Protein AF-A0A7S1A3R0-F1 (afdb_monomer)

pLDDT: mean 81.78, std 23.77, range [24.98, 98.62]

Structure (mmCIF, N/CA/C/O backbone):
data_AF-A0A7S1A3R0-F1
#
_entry.id   AF-A0A7S1A3R0-F1
#
loop_
_atom_site.group_PDB
_atom_site.id
_atom_site.type_symbol
_atom_site.label_atom_id
_atom_site.label_alt_id
_atom_site.label_comp_id
_atom_site.label_asym_id
_atom_site.label_entity_id
_atom_site.label_seq_id
_atom_site.pdbx_PDB_ins_code
_atom_site.Cartn_x
_atom_site.Cartn_y
_atom_site.Cartn_z
_atom_site.occupancy
_atom_site.B_iso_or_equiv
_atom_site.auth_seq_id
_atom_site.auth_comp_id
_atom_site.auth_asym_id
_atom_site.auth_atom_id
_atom_site.pdbx_PDB_model_num
ATOM 1 N N . LEU A 1 1 ? 27.759 -17.430 -13.154 1.00 43.16 1 LEU A N 1
ATOM 2 C CA . LEU A 1 1 ? 26.727 -16.399 -12.924 1.00 43.16 1 LEU A CA 1
ATOM 3 C C . LEU A 1 1 ? 25.424 -17.007 -13.411 1.00 43.16 1 LEU A C 1
ATOM 5 O O . LEU A 1 1 ? 25.228 -17.073 -14.615 1.00 43.16 1 LEU A O 1
ATOM 9 N N . LEU A 1 2 ? 24.653 -17.611 -12.504 1.00 40.69 2 LEU A N 1
ATOM 10 C CA . LEU A 1 2 ? 23.338 -18.167 -12.828 1.00 40.69 2 LEU A CA 1
ATOM 11 C C . LEU A 1 2 ? 22.467 -17.005 -13.319 1.00 40.69 2 LEU A C 1
ATOM 13 O O . LEU A 1 2 ? 22.341 -16.000 -12.624 1.00 40.69 2 LEU A O 1
ATOM 17 N N . SER A 1 3 ? 21.971 -17.091 -14.550 1.00 49.78 3 SER A N 1
ATOM 18 C CA . SER A 1 3 ? 20.989 -16.150 -15.079 1.00 49.78 3 SER A CA 1
ATOM 19 C C . SER A 1 3 ? 19.712 -16.331 -14.269 1.00 49.78 3 SER A C 1
ATOM 21 O O . SER A 1 3 ? 19.040 -17.345 -14.428 1.00 49.78 3 SER A O 1
ATOM 23 N N . ASP A 1 4 ? 19.420 -15.394 -13.367 1.00 57.25 4 ASP A N 1
ATOM 24 C CA . ASP A 1 4 ? 18.369 -15.591 -12.363 1.00 57.25 4 ASP A CA 1
ATOM 25 C C . ASP A 1 4 ? 16.979 -15.852 -12.981 1.00 57.25 4 ASP A C 1
ATOM 27 O O . ASP A 1 4 ? 16.206 -16.546 -12.338 1.00 57.25 4 ASP A O 1
ATOM 31 N N . TYR A 1 5 ? 16.667 -15.395 -14.211 1.00 68.00 5 TYR A N 1
ATOM 32 C CA . TYR A 1 5 ? 15.416 -15.738 -14.923 1.00 68.00 5 TYR A CA 1
ATOM 33 C C . TYR A 1 5 ? 15.556 -15.620 -16.457 1.00 68.00 5 TYR A C 1
ATOM 35 O O . TYR A 1 5 ? 15.985 -14.575 -16.970 1.00 68.00 5 TYR A O 1
ATOM 43 N N . ASP A 1 6 ? 15.160 -16.654 -17.202 1.00 80.12 6 ASP A N 1
ATOM 44 C CA . ASP A 1 6 ? 14.958 -16.600 -18.657 1.00 80.12 6 ASP A CA 1
ATOM 45 C C . ASP A 1 6 ? 13.499 -16.254 -19.016 1.00 80.12 6 ASP A C 1
ATOM 47 O O . ASP A 1 6 ? 12.604 -16.227 -18.169 1.00 80.12 6 ASP A O 1
ATOM 51 N N . GLU A 1 7 ? 13.269 -15.883 -20.276 1.00 84.88 7 GLU A N 1
ATOM 52 C CA . GLU A 1 7 ? 11.942 -15.484 -20.763 1.00 84.88 7 GLU A CA 1
ATOM 53 C C . GLU A 1 7 ? 10.933 -16.642 -20.720 1.00 84.88 7 GLU A C 1
ATOM 55 O O . GLU A 1 7 ? 9.762 -16.420 -20.421 1.00 84.88 7 GLU A O 1
ATOM 60 N N . GLU A 1 8 ? 11.393 -17.877 -20.937 1.00 89.81 8 GLU A N 1
ATOM 61 C CA . GLU A 1 8 ? 10.566 -19.085 -20.866 1.00 89.81 8 GLU A CA 1
ATOM 62 C C . GLU A 1 8 ? 9.958 -19.266 -19.469 1.00 89.81 8 GLU A C 1
ATOM 64 O O . GLU A 1 8 ? 8.753 -19.492 -19.336 1.00 89.81 8 GLU A O 1
ATOM 69 N N . THR A 1 9 ? 10.754 -19.056 -18.420 1.00 90.50 9 THR A N 1
ATOM 70 C CA . THR A 1 9 ? 10.294 -19.107 -17.028 1.00 90.50 9 THR A CA 1
ATOM 71 C C . THR A 1 9 ? 9.238 -18.037 -16.738 1.00 90.50 9 THR A C 1
ATOM 73 O O . THR A 1 9 ? 8.215 -18.319 -16.111 1.00 90.50 9 THR A O 1
ATOM 76 N N . LEU A 1 10 ? 9.447 -16.802 -17.205 1.00 90.81 10 LEU A N 1
ATOM 77 C CA . LEU A 1 10 ? 8.482 -15.716 -16.997 1.00 90.81 10 LEU A CA 1
ATOM 78 C C . LEU A 1 10 ? 7.171 -15.961 -17.760 1.00 90.81 10 LEU A C 1
ATOM 80 O O . LEU A 1 10 ? 6.091 -15.692 -17.228 1.00 90.81 10 LEU A O 1
ATOM 84 N N . LEU A 1 11 ? 7.245 -16.523 -18.969 1.00 91.50 11 LEU A N 1
ATOM 85 C CA . LEU A 1 11 ? 6.070 -16.942 -19.734 1.00 91.50 11 LEU A CA 1
ATOM 86 C C . LEU A 1 11 ? 5.314 -18.072 -19.034 1.00 91.50 11 LEU A C 1
ATOM 88 O O . LEU A 1 11 ? 4.086 -18.019 -18.957 1.00 91.50 11 LEU A O 1
ATOM 92 N N . TYR A 1 12 ? 6.016 -19.054 -18.469 1.00 92.12 12 TYR A N 1
ATOM 93 C CA . TYR A 1 12 ? 5.389 -20.094 -17.656 1.00 92.12 12 TYR A CA 1
ATOM 94 C C . TYR A 1 12 ? 4.643 -19.490 -16.455 1.00 92.12 12 TYR A C 1
ATOM 96 O O . TYR A 1 12 ? 3.466 -19.785 -16.246 1.00 92.12 12 TYR A O 1
ATOM 104 N N . TYR A 1 13 ? 5.268 -18.566 -15.716 1.00 92.69 13 TYR A N 1
ATOM 105 C CA . TYR A 1 13 ? 4.609 -17.844 -14.621 1.00 92.69 13 TYR A CA 1
ATOM 106 C C . TYR A 1 13 ? 3.381 -17.059 -15.082 1.00 92.69 13 TYR A C 1
ATOM 108 O O . TYR A 1 13 ? 2.345 -17.082 -14.413 1.00 92.69 13 TYR A O 1
ATOM 116 N N . HIS A 1 14 ? 3.448 -16.423 -16.251 1.00 91.06 14 HIS A N 1
ATOM 117 C CA . HIS A 1 14 ? 2.289 -15.769 -16.848 1.00 91.06 14 HIS A CA 1
ATOM 118 C C . HIS A 1 14 ? 1.155 -16.770 -17.118 1.00 91.06 14 HIS A C 1
ATOM 120 O O . HIS A 1 14 ? 0.000 -16.499 -16.778 1.00 91.06 14 HIS A O 1
ATOM 126 N N . GLN A 1 15 ? 1.458 -17.944 -17.670 1.00 90.38 15 GLN A N 1
ATOM 127 C CA . GLN A 1 15 ? 0.458 -18.973 -17.972 1.00 90.38 15 GLN A CA 1
ATOM 128 C C . GLN A 1 15 ? -0.240 -19.506 -16.714 1.00 90.38 15 GLN A C 1
ATOM 130 O O . GLN A 1 15 ? -1.445 -19.743 -16.750 1.00 90.38 15 GLN A O 1
ATOM 135 N N . VAL A 1 16 ? 0.475 -19.627 -15.592 1.00 92.00 16 VAL A N 1
ATOM 136 C CA . VAL A 1 16 ? -0.099 -20.109 -14.320 1.00 92.00 16 VAL A CA 1
ATOM 137 C C . VAL A 1 16 ? -0.724 -19.007 -13.454 1.00 92.00 16 VAL A C 1
ATOM 139 O O . VAL A 1 16 ? -1.178 -19.282 -12.347 1.00 92.00 16 VAL A O 1
ATOM 142 N N . GLY A 1 17 ? -0.792 -17.766 -13.949 1.00 88.31 17 GLY A N 1
ATOM 143 C CA . GLY A 1 17 ? -1.559 -16.686 -13.316 1.00 88.31 17 GLY A CA 1
ATOM 144 C C . GLY A 1 17 ? -0.748 -15.620 -12.575 1.00 88.31 17 GLY A C 1
ATOM 145 O O . GLY A 1 17 ? -1.346 -14.732 -11.975 1.00 88.31 17 GLY A O 1
ATOM 146 N N . VAL A 1 18 ? 0.588 -15.633 -12.634 1.00 93.00 18 VAL A N 1
ATOM 147 C CA . VAL A 1 18 ? 1.409 -14.528 -12.103 1.00 93.00 18 VAL A CA 1
ATOM 148 C C . VAL A 1 18 ? 1.210 -13.283 -12.964 1.00 93.00 18 VAL A C 1
ATOM 150 O O . VAL A 1 18 ? 1.182 -13.365 -14.193 1.00 93.00 18 VAL A O 1
ATOM 153 N N . ARG A 1 19 ? 1.026 -12.124 -12.326 1.00 93.38 19 ARG A N 1
ATOM 154 C CA . ARG A 1 19 ? 0.675 -10.859 -13.001 1.00 93.38 19 ARG A CA 1
ATOM 155 C C . ARG A 1 19 ? 1.522 -9.671 -12.565 1.00 93.38 19 ARG A C 1
ATOM 157 O O . ARG A 1 19 ? 1.199 -8.531 -12.881 1.00 93.38 19 ARG A O 1
ATOM 164 N N . GLY A 1 20 ? 2.600 -9.922 -11.835 1.00 94.12 20 GLY A N 1
ATOM 165 C CA . GLY A 1 20 ? 3.483 -8.870 -11.371 1.00 94.12 20 GLY A CA 1
ATOM 166 C C . GLY A 1 20 ? 4.691 -9.388 -10.613 1.00 94.12 20 GLY A C 1
ATOM 167 O O . GLY A 1 20 ? 4.775 -10.564 -10.258 1.00 94.12 20 GLY A O 1
ATOM 168 N N . LEU A 1 21 ? 5.627 -8.478 -10.365 1.00 95.19 21 LEU A N 1
ATOM 169 C CA . LEU A 1 21 ? 6.839 -8.707 -9.581 1.00 95.19 21 LEU A CA 1
ATOM 170 C C . LEU A 1 21 ? 6.897 -7.700 -8.438 1.00 95.19 21 LEU A C 1
ATOM 172 O O . LEU A 1 21 ? 6.512 -6.546 -8.609 1.00 95.19 21 LEU A O 1
ATOM 176 N N . ARG A 1 22 ? 7.403 -8.118 -7.275 1.00 97.31 22 ARG A N 1
ATOM 177 C CA . ARG A 1 22 ? 7.393 -7.291 -6.063 1.00 97.31 22 ARG A CA 1
ATOM 178 C C . ARG A 1 22 ? 8.800 -6.970 -5.576 1.00 97.31 22 ARG A C 1
ATOM 180 O O . ARG A 1 22 ? 9.575 -7.876 -5.274 1.00 97.31 22 ARG A O 1
ATOM 187 N N . PHE A 1 23 ? 9.099 -5.686 -5.411 1.00 97.81 23 PHE A N 1
ATOM 188 C CA . PHE A 1 23 ? 10.264 -5.227 -4.663 1.00 97.81 23 PHE A CA 1
ATOM 189 C C . PHE A 1 23 ? 9.905 -5.099 -3.186 1.00 97.81 23 PHE A C 1
ATOM 191 O O . PHE A 1 23 ? 8.942 -4.427 -2.820 1.00 97.81 23 PHE A O 1
ATOM 198 N N . LYS A 1 24 ? 10.691 -5.742 -2.321 1.00 96.06 24 LYS A N 1
ATOM 199 C CA . LYS A 1 24 ? 10.472 -5.734 -0.874 1.00 96.06 24 LYS A CA 1
ATOM 200 C C . LYS A 1 24 ? 11.751 -5.372 -0.139 1.00 96.06 24 LYS A C 1
ATOM 202 O O . LYS A 1 24 ? 12.764 -6.051 -0.282 1.00 96.06 24 LYS A O 1
ATOM 207 N N . ALA A 1 25 ? 11.671 -4.369 0.728 1.00 96.88 25 ALA A N 1
ATOM 208 C CA . ALA A 1 25 ? 12.742 -4.010 1.646 1.00 96.88 25 ALA A CA 1
ATOM 209 C C . ALA A 1 25 ? 12.195 -3.866 3.068 1.00 96.88 25 ALA A C 1
ATOM 211 O O . ALA A 1 25 ? 11.371 -2.999 3.351 1.00 96.88 25 ALA A O 1
ATOM 212 N N . THR A 1 26 ? 12.664 -4.711 3.993 1.00 94.25 26 THR A N 1
ATOM 213 C CA . THR A 1 26 ? 12.246 -4.640 5.408 1.00 94.25 26 THR A CA 1
ATOM 214 C C . THR A 1 26 ? 13.092 -3.676 6.245 1.00 94.25 26 THR A C 1
ATOM 216 O O . THR A 1 26 ? 12.840 -3.524 7.435 1.00 94.25 26 THR A O 1
ATOM 219 N N . SER A 1 27 ? 14.102 -3.052 5.643 1.00 95.88 27 SER A N 1
ATOM 220 C CA . SER A 1 27 ? 14.947 -2.011 6.227 1.00 95.88 27 SER A CA 1
ATOM 221 C C . SER A 1 27 ? 15.618 -1.210 5.110 1.00 95.88 27 SER A C 1
ATOM 223 O O . SER A 1 27 ? 15.630 -1.658 3.961 1.00 95.88 27 SER A O 1
ATOM 225 N N . LEU A 1 28 ? 16.195 -0.050 5.441 1.00 96.44 28 LEU A N 1
ATOM 226 C CA . LEU A 1 28 ? 17.010 0.722 4.496 1.00 96.44 28 LEU A CA 1
ATOM 227 C C . LEU A 1 28 ? 18.200 -0.100 3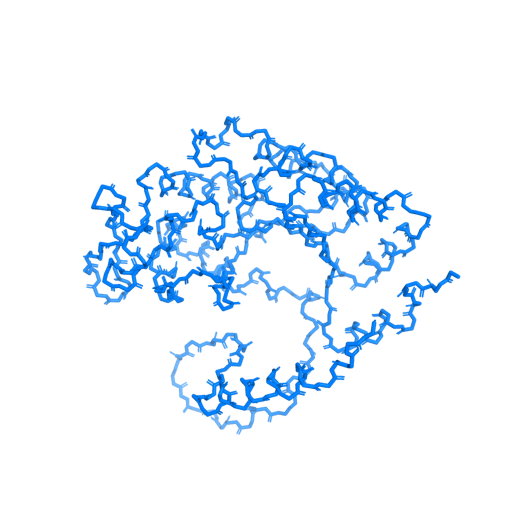.974 1.00 96.44 28 LEU A C 1
ATOM 229 O O . LEU A 1 28 ? 18.424 -0.168 2.774 1.00 96.44 28 LEU A O 1
ATOM 233 N N . GLU A 1 29 ? 18.878 -0.833 4.857 1.00 97.56 29 GLU A N 1
ATOM 234 C CA . GLU A 1 29 ? 19.965 -1.745 4.480 1.00 97.56 29 GLU A CA 1
ATOM 235 C C . GLU A 1 29 ? 19.511 -2.812 3.471 1.00 97.56 29 GLU A C 1
ATOM 237 O O . GLU A 1 29 ? 20.189 -3.060 2.475 1.00 97.56 29 GLU A O 1
ATOM 242 N N . LYS A 1 30 ? 18.337 -3.430 3.676 1.00 96.88 30 LYS A N 1
ATOM 243 C CA . LYS A 1 30 ? 17.796 -4.395 2.706 1.00 96.88 30 LYS A CA 1
ATOM 244 C C . LYS A 1 30 ? 17.406 -3.744 1.386 1.00 96.88 30 LYS A C 1
ATOM 246 O O . LYS A 1 30 ? 17.489 -4.403 0.355 1.00 96.88 30 LYS A O 1
ATOM 251 N N . TYR A 1 31 ? 16.992 -2.479 1.393 1.00 97.75 31 TYR A N 1
ATOM 252 C CA . TYR A 1 31 ? 16.785 -1.750 0.145 1.00 97.75 31 TYR A CA 1
ATOM 253 C C . TYR A 1 31 ? 18.110 -1.626 -0.615 1.00 97.75 31 TYR A C 1
ATOM 255 O O . TYR A 1 31 ? 18.194 -2.054 -1.765 1.00 97.75 31 TYR A O 1
ATOM 263 N N . ASP A 1 32 ? 19.153 -1.125 0.047 1.00 97.00 32 ASP A N 1
ATOM 264 C CA . ASP A 1 32 ? 20.452 -0.867 -0.581 1.00 97.00 32 ASP A CA 1
ATOM 265 C C . ASP A 1 32 ? 21.165 -2.159 -1.028 1.00 97.00 32 ASP A C 1
ATOM 267 O O . ASP A 1 32 ? 21.911 -2.144 -2.004 1.00 97.00 32 ASP A O 1
ATOM 271 N N . THR A 1 33 ? 20.913 -3.290 -0.361 1.00 96.44 33 THR A N 1
ATOM 272 C CA . THR A 1 33 ? 21.562 -4.581 -0.668 1.00 96.44 33 THR A CA 1
ATOM 273 C C . THR A 1 33 ? 20.758 -5.494 -1.596 1.00 96.44 33 THR A C 1
ATOM 275 O O . THR A 1 33 ? 21.361 -6.275 -2.329 1.00 96.44 33 THR A O 1
ATOM 278 N N . LEU A 1 34 ? 19.420 -5.420 -1.600 1.00 93.75 34 LEU A N 1
ATOM 279 C CA . LEU A 1 34 ? 18.568 -6.335 -2.377 1.00 93.75 34 LEU A CA 1
ATOM 280 C C . LEU A 1 34 ? 17.793 -5.643 -3.500 1.00 93.75 34 LEU A C 1
ATOM 282 O O . LEU A 1 34 ? 17.625 -6.230 -4.567 1.00 93.75 34 LEU A O 1
ATOM 286 N N . VAL A 1 35 ? 17.309 -4.419 -3.279 1.00 96.50 35 VAL A N 1
ATOM 287 C CA . VAL A 1 35 ? 16.431 -3.717 -4.230 1.00 96.50 35 VAL A CA 1
ATOM 288 C C . VAL A 1 35 ? 17.248 -2.862 -5.192 1.00 96.50 35 VAL A C 1
ATOM 290 O O . VAL A 1 35 ? 17.198 -3.086 -6.402 1.00 96.50 35 VAL A O 1
ATOM 293 N N . ALA A 1 36 ? 18.050 -1.931 -4.670 1.00 97.12 36 ALA A N 1
ATOM 294 C CA . ALA A 1 36 ? 18.823 -0.998 -5.488 1.00 97.12 36 ALA A CA 1
ATOM 295 C C . ALA A 1 36 ? 19.760 -1.701 -6.495 1.00 97.12 36 ALA A C 1
ATOM 297 O O . ALA A 1 36 ? 19.760 -1.313 -7.665 1.00 97.12 36 ALA A O 1
ATOM 298 N N . PRO A 1 37 ? 20.494 -2.779 -6.139 1.00 96.31 37 PRO A N 1
ATOM 299 C CA . PRO A 1 37 ? 21.356 -3.465 -7.101 1.00 96.31 37 PRO A CA 1
ATOM 300 C C . PRO A 1 37 ? 20.575 -4.137 -8.232 1.00 96.31 37 PRO A C 1
ATOM 302 O O . PRO A 1 37 ? 21.080 -4.237 -9.347 1.00 96.31 37 PRO A O 1
ATOM 305 N N . ARG A 1 38 ? 19.337 -4.584 -7.972 1.00 94.38 38 ARG A N 1
ATOM 306 C CA . ARG A 1 38 ? 18.478 -5.187 -8.997 1.00 94.38 38 ARG A CA 1
ATOM 307 C C . ARG A 1 38 ? 17.919 -4.134 -9.941 1.00 94.38 38 ARG A C 1
ATOM 309 O O . ARG A 1 38 ? 17.998 -4.349 -11.146 1.00 94.38 38 ARG A O 1
ATOM 316 N N . LEU A 1 39 ? 17.462 -2.992 -9.425 1.00 95.50 39 LEU A N 1
ATOM 317 C CA . LEU A 1 39 ? 17.024 -1.852 -10.243 1.00 95.50 39 LEU A CA 1
ATOM 318 C C . LEU A 1 39 ? 18.155 -1.301 -11.128 1.00 95.50 39 LEU A C 1
ATOM 320 O O . LEU A 1 39 ? 17.918 -0.944 -12.276 1.00 95.50 39 LEU A O 1
ATOM 324 N N . ASN A 1 40 ? 19.390 -1.297 -10.618 1.00 95.19 40 ASN A N 1
ATOM 325 C CA . ASN A 1 40 ? 20.576 -0.812 -11.334 1.00 95.19 40 ASN A CA 1
ATOM 326 C C . ASN A 1 40 ? 21.261 -1.882 -12.201 1.00 95.19 40 ASN A C 1
ATOM 328 O O . ASN A 1 40 ? 22.300 -1.615 -12.808 1.00 95.19 40 ASN A O 1
ATOM 332 N N . SER A 1 41 ? 20.729 -3.104 -12.234 1.00 93.50 41 SER A N 1
ATOM 333 C CA . SER A 1 41 ? 21.325 -4.189 -13.009 1.00 93.50 41 SER A CA 1
ATOM 334 C C . SER A 1 41 ? 21.086 -4.012 -14.509 1.00 93.50 41 SER A C 1
ATOM 336 O O . SER A 1 41 ? 20.084 -3.443 -14.941 1.00 93.50 41 SER A O 1
ATOM 338 N N . THR A 1 42 ? 21.968 -4.592 -15.323 1.00 92.38 42 THR A N 1
ATOM 339 C CA . THR A 1 42 ? 21.793 -4.658 -16.783 1.00 92.38 42 THR A CA 1
ATOM 340 C C . THR A 1 42 ? 20.587 -5.499 -17.209 1.00 92.38 42 THR A C 1
ATOM 342 O O . THR A 1 42 ? 20.125 -5.370 -18.338 1.00 92.38 42 THR A O 1
ATOM 345 N N . GLU A 1 43 ? 20.055 -6.336 -16.313 1.00 89.06 43 GLU A N 1
ATOM 346 C CA . GLU A 1 43 ? 18.892 -7.193 -16.565 1.00 89.06 43 GLU A CA 1
ATOM 347 C C . GLU A 1 43 ? 17.558 -6.464 -16.386 1.00 89.06 43 GLU A C 1
ATOM 349 O O . GLU A 1 43 ? 16.558 -6.849 -16.994 1.00 89.06 43 GLU A O 1
ATOM 354 N N . PHE A 1 44 ? 17.520 -5.407 -15.567 1.00 94.38 44 PHE A N 1
ATOM 355 C CA . PHE A 1 44 ? 16.273 -4.717 -15.240 1.00 94.38 44 PHE A CA 1
ATOM 356 C C . PHE A 1 44 ? 15.516 -4.205 -16.477 1.00 94.38 44 PHE A C 1
ATOM 358 O O . PHE A 1 44 ? 14.316 -4.469 -16.554 1.00 94.38 44 PHE A O 1
ATOM 365 N N . PRO A 1 45 ? 16.157 -3.582 -17.491 1.00 94.69 45 PRO A N 1
ATOM 366 C CA . PRO A 1 45 ? 15.455 -3.167 -18.707 1.00 94.69 45 PRO A CA 1
ATOM 367 C C . PRO A 1 45 ? 14.764 -4.320 -19.448 1.00 94.69 45 PRO A C 1
ATOM 369 O O . PRO A 1 45 ? 13.662 -4.138 -19.965 1.00 94.69 45 PRO A O 1
ATOM 372 N N . ARG A 1 46 ? 15.370 -5.517 -19.472 1.00 92.69 46 ARG A N 1
ATOM 373 C CA . ARG A 1 46 ? 14.787 -6.710 -20.108 1.00 92.69 46 ARG A CA 1
ATOM 374 C C . ARG A 1 46 ? 13.557 -7.198 -19.343 1.00 92.69 46 ARG A C 1
ATOM 376 O O . ARG A 1 46 ? 12.525 -7.464 -19.953 1.00 92.69 46 ARG A O 1
ATOM 383 N N . ILE A 1 47 ? 13.642 -7.266 -18.014 1.00 94.06 47 ILE A N 1
ATOM 384 C CA . ILE A 1 47 ? 12.509 -7.655 -17.159 1.00 94.06 47 ILE A CA 1
ATOM 385 C C . ILE A 1 47 ? 11.388 -6.613 -17.256 1.00 94.06 47 ILE A C 1
ATOM 387 O O . ILE A 1 47 ? 10.223 -6.974 -17.382 1.00 94.06 47 ILE A O 1
ATOM 391 N N . ALA A 1 48 ? 11.722 -5.322 -17.264 1.00 95.62 48 ALA A N 1
ATOM 392 C CA . ALA A 1 48 ? 10.745 -4.251 -17.410 1.00 95.62 48 ALA A CA 1
ATOM 393 C C . ALA A 1 48 ? 10.028 -4.286 -18.766 1.00 95.62 48 ALA A C 1
ATOM 395 O O . ALA A 1 48 ? 8.820 -4.059 -18.824 1.00 95.62 48 ALA A O 1
ATOM 396 N N . ALA A 1 49 ? 10.742 -4.622 -19.845 1.00 94.81 49 ALA 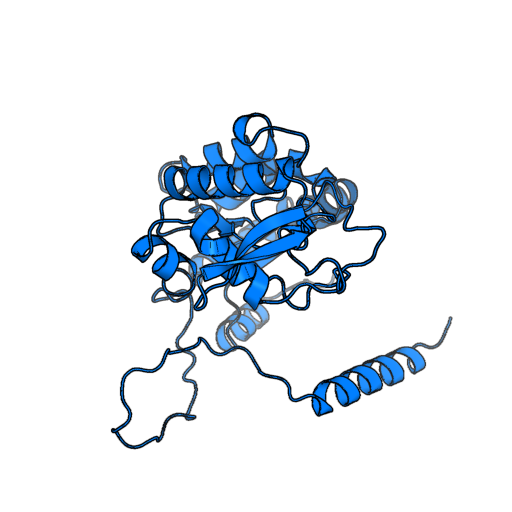A N 1
ATOM 397 C CA . ALA A 1 49 ? 10.130 -4.843 -21.150 1.00 94.81 49 ALA A CA 1
ATOM 398 C C . ALA A 1 49 ? 9.147 -6.023 -21.125 1.00 94.81 49 ALA A C 1
ATOM 400 O O . ALA A 1 49 ? 8.049 -5.894 -21.662 1.00 94.81 49 ALA A O 1
ATOM 401 N N . PHE A 1 50 ? 9.494 -7.130 -20.455 1.00 94.50 50 PHE A N 1
ATOM 402 C CA . PHE A 1 50 ? 8.578 -8.258 -20.264 1.00 94.50 50 PHE A CA 1
ATOM 403 C C . PHE A 1 50 ? 7.331 -7.851 -19.470 1.00 94.50 50 PHE A C 1
ATOM 405 O O . PHE A 1 50 ? 6.218 -8.145 -19.903 1.00 94.50 50 PHE A O 1
ATOM 412 N N . VAL A 1 51 ? 7.507 -7.153 -18.339 1.00 94.81 51 VAL A N 1
ATOM 413 C CA . VAL A 1 51 ? 6.397 -6.690 -17.489 1.00 94.81 51 VAL A CA 1
ATOM 414 C C . VAL A 1 51 ? 5.422 -5.844 -18.305 1.00 94.81 51 VAL A C 1
ATOM 416 O O . VAL A 1 51 ? 4.225 -6.118 -18.310 1.00 94.81 51 VAL A O 1
ATOM 419 N N . LYS A 1 52 ? 5.946 -4.889 -19.080 1.00 93.56 52 LYS A N 1
ATOM 420 C CA . LYS A 1 52 ? 5.142 -4.049 -19.969 1.00 93.56 52 LYS A CA 1
ATOM 421 C C . LYS A 1 52 ? 4.440 -4.849 -21.068 1.00 93.56 52 LYS A C 1
ATOM 423 O O . LYS A 1 52 ? 3.269 -4.617 -21.328 1.00 93.56 52 LYS A O 1
ATOM 428 N N . ALA A 1 53 ? 5.152 -5.753 -21.740 1.00 93.81 53 ALA A N 1
ATOM 429 C CA . ALA A 1 53 ? 4.622 -6.499 -22.883 1.00 93.81 53 ALA A CA 1
ATOM 430 C C . ALA A 1 53 ? 3.522 -7.506 -22.507 1.00 93.81 53 ALA A C 1
ATOM 432 O O . ALA A 1 53 ? 2.781 -7.940 -23.384 1.00 93.81 53 ALA A O 1
ATOM 433 N N . ASN A 1 54 ? 3.430 -7.880 -21.228 1.00 91.69 54 ASN A N 1
ATOM 434 C CA . ASN A 1 54 ? 2.500 -8.891 -20.724 1.00 91.69 54 ASN A CA 1
ATOM 435 C C . ASN A 1 54 ? 1.445 -8.318 -19.765 1.00 91.69 54 ASN A C 1
ATOM 437 O O . ASN A 1 54 ? 0.832 -9.089 -19.023 1.00 91.69 54 ASN A O 1
ATOM 441 N N . ASP A 1 55 ? 1.266 -6.992 -19.745 1.00 90.88 55 ASP A N 1
ATOM 442 C CA . ASP A 1 55 ? 0.320 -6.287 -18.867 1.00 90.88 55 ASP A CA 1
ATOM 443 C C . ASP A 1 55 ? 0.489 -6.646 -17.377 1.00 90.88 55 ASP A C 1
ATOM 445 O O . ASP A 1 55 ? -0.471 -6.763 -16.611 1.00 90.88 55 ASP A O 1
ATOM 449 N N . TRP A 1 56 ? 1.738 -6.852 -16.953 1.00 94.38 56 TRP A N 1
ATOM 450 C CA . TRP A 1 56 ? 2.079 -7.060 -15.550 1.00 94.38 56 TRP A CA 1
ATOM 451 C C . TRP A 1 56 ? 2.256 -5.728 -14.819 1.00 94.38 56 TRP A C 1
ATOM 453 O O . TRP A 1 56 ? 2.408 -4.662 -15.418 1.00 94.38 56 TRP A O 1
ATOM 463 N N . HIS A 1 57 ? 2.289 -5.801 -13.492 1.00 95.25 57 HIS A N 1
ATOM 464 C CA . HIS A 1 57 ? 2.552 -4.659 -12.624 1.00 95.25 57 HIS A CA 1
ATOM 465 C C . HIS A 1 57 ? 3.770 -4.878 -11.723 1.00 95.25 57 HIS A C 1
ATOM 467 O O . HIS A 1 57 ? 4.220 -6.002 -11.478 1.00 95.25 57 HIS A O 1
ATOM 473 N N . TRP A 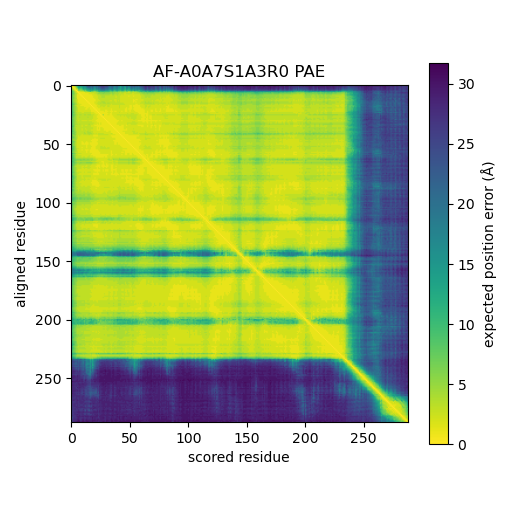1 58 ? 4.281 -3.777 -11.186 1.00 98.06 58 TRP A N 1
ATOM 474 C CA . TRP A 1 58 ? 5.221 -3.783 -10.075 1.00 98.06 58 TRP A CA 1
ATOM 475 C C . TRP A 1 58 ? 4.460 -3.683 -8.757 1.00 98.06 58 TRP A C 1
ATOM 477 O O . TRP A 1 58 ? 3.549 -2.874 -8.636 1.00 98.06 58 TRP A O 1
ATOM 487 N N . GLY A 1 59 ? 4.844 -4.459 -7.752 1.00 97.62 59 GLY A N 1
ATOM 488 C CA . GLY A 1 59 ? 4.455 -4.237 -6.359 1.00 97.62 59 GLY A CA 1
ATOM 489 C C . GLY A 1 59 ? 5.637 -3.693 -5.565 1.00 97.62 59 GLY A C 1
ATOM 490 O O . GLY A 1 59 ? 6.779 -4.102 -5.798 1.00 97.62 59 GLY A O 1
ATOM 491 N N . VAL A 1 60 ? 5.396 -2.793 -4.616 1.00 98.38 60 VAL A N 1
ATOM 492 C CA . VAL A 1 60 ? 6.460 -2.238 -3.774 1.00 98.38 60 VAL A CA 1
ATOM 493 C C . VAL A 1 60 ? 6.056 -2.248 -2.304 1.00 98.38 60 VAL A C 1
ATOM 495 O O . VAL A 1 60 ? 5.118 -1.571 -1.890 1.00 98.38 60 VAL A O 1
ATOM 498 N N . GLN A 1 61 ? 6.860 -2.948 -1.499 1.00 97.31 61 GLN A N 1
ATOM 499 C CA . GLN A 1 61 ? 6.765 -2.971 -0.044 1.00 97.31 61 GLN A CA 1
ATOM 500 C C . GLN A 1 61 ? 8.040 -2.404 0.584 1.00 97.31 61 GLN A C 1
ATOM 502 O O . GLN A 1 61 ? 9.070 -3.083 0.646 1.00 97.31 61 GLN A O 1
ATOM 507 N N . LEU A 1 62 ? 7.965 -1.196 1.139 1.00 97.00 62 LEU A N 1
ATOM 508 C CA . LEU A 1 62 ? 9.050 -0.610 1.929 1.00 97.00 62 LEU A CA 1
ATOM 509 C C . LEU A 1 62 ? 8.659 -0.569 3.403 1.00 97.00 62 LEU A C 1
ATOM 511 O O . LEU A 1 62 ? 7.574 -0.121 3.751 1.00 97.00 62 LEU A O 1
ATOM 515 N N . ALA A 1 63 ? 9.531 -1.036 4.295 1.00 92.19 63 ALA A N 1
ATOM 516 C CA . ALA A 1 63 ? 9.360 -0.786 5.722 1.00 92.19 63 ALA A CA 1
ATOM 517 C C . ALA A 1 63 ? 9.492 0.704 6.049 1.00 92.19 63 ALA A C 1
ATOM 519 O O . ALA A 1 63 ? 10.118 1.455 5.303 1.00 92.19 63 ALA A O 1
ATOM 520 N N . SER A 1 64 ? 8.985 1.106 7.219 1.00 86.69 64 SER A N 1
ATOM 521 C CA . SER A 1 64 ? 9.037 2.502 7.671 1.00 86.69 64 SER A CA 1
ATOM 522 C C . SER A 1 64 ? 10.455 3.092 7.608 1.00 86.69 64 SER A C 1
ATOM 524 O O . SER A 1 64 ? 10.629 4.231 7.196 1.00 86.69 64 SER A O 1
ATOM 526 N N . THR A 1 65 ? 11.506 2.322 7.907 1.00 91.25 65 THR A N 1
ATOM 527 C CA . THR A 1 65 ? 12.902 2.800 7.819 1.00 91.25 65 THR A CA 1
ATOM 528 C C . THR A 1 65 ? 13.414 2.977 6.385 1.00 91.25 65 THR A C 1
ATOM 530 O O . THR A 1 65 ? 14.350 3.738 6.168 1.00 91.25 65 THR A O 1
ATOM 533 N N . ALA A 1 66 ? 12.805 2.314 5.399 1.00 94.88 66 ALA A N 1
ATOM 534 C CA . ALA A 1 66 ? 13.140 2.432 3.979 1.00 94.88 66 ALA A CA 1
ATOM 535 C C . ALA A 1 66 ? 12.243 3.434 3.226 1.00 94.88 66 ALA A C 1
ATOM 537 O O . ALA A 1 66 ? 12.493 3.696 2.054 1.00 94.88 66 ALA A O 1
ATOM 538 N N . ARG A 1 67 ? 11.231 4.032 3.873 1.00 91.00 67 ARG A N 1
ATOM 539 C CA . ARG A 1 67 ? 10.257 4.944 3.234 1.00 91.00 67 ARG A CA 1
ATOM 540 C C . ARG A 1 67 ? 10.889 6.145 2.523 1.00 91.00 67 ARG A C 1
ATOM 542 O O . ARG A 1 67 ? 10.345 6.650 1.549 1.00 91.00 67 ARG A O 1
ATOM 549 N N . VAL A 1 68 ? 12.080 6.565 2.955 1.00 93.62 68 VAL A N 1
ATOM 550 C CA . VAL A 1 68 ? 12.867 7.630 2.305 1.00 93.62 68 VAL A CA 1
ATOM 551 C C . VAL A 1 68 ? 13.240 7.308 0.851 1.00 93.62 68 VAL A C 1
ATOM 553 O O . VAL A 1 68 ? 13.619 8.204 0.103 1.00 93.62 68 VAL A O 1
ATOM 556 N N . LYS A 1 69 ? 13.119 6.043 0.436 1.00 97.75 69 LYS A N 1
ATOM 557 C CA . LYS A 1 69 ? 13.416 5.561 -0.914 1.00 97.75 69 LYS A CA 1
ATOM 558 C C . LYS A 1 69 ? 12.228 5.601 -1.874 1.00 97.75 69 LYS A C 1
ATOM 560 O O . LYS A 1 69 ? 12.424 5.320 -3.051 1.00 97.75 69 LYS A O 1
ATOM 565 N N . TRP A 1 70 ? 11.029 5.990 -1.424 1.00 97.94 70 TRP A N 1
ATOM 566 C CA . TRP A 1 70 ? 9.841 6.057 -2.286 1.00 97.94 70 TRP A CA 1
ATOM 567 C C . TRP A 1 70 ? 10.064 6.907 -3.544 1.00 97.94 70 TRP A C 1
ATOM 569 O O . TRP A 1 70 ? 9.781 6.445 -4.643 1.00 97.94 70 TRP A O 1
ATOM 579 N N . ALA A 1 71 ? 10.635 8.108 -3.415 1.00 97.94 71 ALA A N 1
ATOM 580 C CA . ALA A 1 71 ? 10.886 8.972 -4.573 1.00 97.94 71 ALA A CA 1
ATOM 581 C C . ALA A 1 71 ? 11.836 8.331 -5.602 1.00 97.94 71 ALA A C 1
ATOM 583 O O . ALA A 1 71 ? 11.612 8.441 -6.805 1.00 97.94 71 ALA A O 1
ATOM 584 N N . GLU A 1 72 ? 12.874 7.638 -5.126 1.00 97.81 72 GLU A N 1
ATOM 585 C CA . GLU A 1 72 ? 13.876 6.973 -5.964 1.00 97.81 72 GLU A CA 1
ATOM 586 C C . GLU A 1 72 ? 13.259 5.805 -6.747 1.00 97.81 72 GLU A C 1
ATOM 588 O O . GLU A 1 72 ? 13.341 5.766 -7.976 1.00 97.81 72 GLU A O 1
ATOM 593 N N . ILE A 1 73 ? 12.594 4.875 -6.052 1.00 98.44 73 ILE A N 1
ATOM 594 C CA . ILE A 1 73 ? 12.029 3.684 -6.695 1.00 98.44 73 ILE A CA 1
ATOM 595 C C . ILE A 1 73 ? 10.862 4.029 -7.625 1.00 98.44 73 ILE A C 1
ATOM 597 O O . ILE A 1 73 ? 10.769 3.462 -8.712 1.00 98.44 73 ILE A O 1
ATOM 601 N N . LEU A 1 74 ? 10.000 4.981 -7.250 1.00 98.31 74 LEU A N 1
ATOM 602 C CA . LEU A 1 74 ? 8.869 5.378 -8.091 1.00 98.31 74 LEU A CA 1
ATOM 603 C C . LEU A 1 74 ? 9.338 6.059 -9.372 1.00 98.31 74 LEU A C 1
ATOM 605 O O . LEU A 1 74 ? 8.817 5.740 -10.435 1.00 98.31 74 LEU A O 1
ATOM 609 N N . TYR A 1 75 ? 10.372 6.903 -9.310 1.00 97.31 75 TYR A N 1
ATOM 610 C CA . TYR A 1 75 ? 10.960 7.488 -10.514 1.00 97.31 75 TYR A CA 1
ATOM 611 C C . TYR A 1 75 ? 11.417 6.409 -11.511 1.00 97.31 75 TYR A C 1
ATOM 613 O O . TYR A 1 75 ? 11.123 6.491 -12.704 1.00 97.31 75 TYR A O 1
ATOM 621 N N . ILE A 1 76 ? 12.091 5.363 -11.024 1.00 98.00 76 ILE A N 1
ATOM 622 C CA . ILE A 1 76 ? 12.569 4.261 -11.869 1.00 98.00 76 ILE A CA 1
ATOM 623 C C . ILE A 1 76 ? 11.392 3.464 -12.445 1.00 98.00 76 ILE A C 1
ATOM 625 O O . ILE A 1 76 ? 11.341 3.228 -13.654 1.00 98.00 76 ILE A O 1
ATOM 629 N N . LEU A 1 77 ? 10.438 3.057 -11.604 1.00 98.19 77 LEU A N 1
ATOM 630 C CA . LEU A 1 77 ? 9.339 2.191 -12.032 1.00 98.19 77 LEU A CA 1
ATOM 631 C C . LEU A 1 77 ? 8.351 2.913 -12.955 1.00 98.19 77 LEU A C 1
ATOM 633 O O . LEU A 1 77 ? 7.903 2.317 -13.934 1.00 98.19 77 LEU A O 1
ATOM 637 N N . GLN A 1 78 ? 8.072 4.200 -12.738 1.00 96.19 78 GLN A N 1
ATOM 638 C CA . GLN A 1 78 ? 7.202 4.973 -13.630 1.00 96.19 78 GLN A CA 1
ATOM 639 C C . GLN A 1 78 ? 7.782 5.112 -15.041 1.00 96.19 78 GLN A C 1
ATOM 641 O O . GLN A 1 78 ? 7.022 5.076 -16.009 1.00 96.19 78 GLN A O 1
ATOM 646 N N . ASN A 1 79 ? 9.111 5.165 -15.181 1.00 97.06 79 ASN A N 1
ATOM 647 C CA . ASN A 1 79 ? 9.781 5.174 -16.486 1.00 97.06 79 ASN A CA 1
ATOM 648 C C . ASN A 1 79 ? 9.638 3.846 -17.249 1.00 97.06 79 ASN A C 1
ATOM 650 O O . ASN A 1 79 ? 9.817 3.817 -18.466 1.00 97.06 79 ASN A O 1
ATOM 654 N N . THR A 1 80 ? 9.265 2.749 -16.578 1.00 96.94 80 THR A N 1
ATOM 655 C CA . THR A 1 80 ? 8.912 1.488 -17.256 1.00 96.94 80 THR A CA 1
ATOM 656 C C . THR A 1 80 ? 7.532 1.538 -17.910 1.00 96.94 80 THR A C 1
ATOM 658 O O . THR A 1 80 ? 7.177 0.632 -18.665 1.00 96.94 80 THR A O 1
ATOM 661 N N . THR A 1 81 ? 6.736 2.580 -17.633 1.00 96.25 81 THR A N 1
ATOM 662 C CA . THR A 1 81 ? 5.353 2.781 -18.108 1.00 96.25 81 THR A CA 1
ATOM 663 C C . THR A 1 81 ? 4.354 1.701 -17.658 1.00 96.25 81 THR A C 1
ATOM 665 O O . THR A 1 81 ? 3.199 1.726 -18.064 1.00 96.25 81 THR A O 1
ATOM 668 N N . SER A 1 82 ? 4.779 0.760 -16.805 1.00 95.62 82 SER A N 1
ATOM 669 C CA . SER A 1 82 ? 3.920 -0.289 -16.240 1.00 95.62 82 SER A CA 1
ATOM 670 C C . SER A 1 82 ? 3.300 0.171 -14.913 1.00 95.62 82 SER A C 1
ATOM 672 O O . SER A 1 82 ? 3.925 0.966 -14.200 1.00 95.62 82 SER A O 1
ATOM 674 N N . PRO A 1 83 ? 2.101 -0.310 -14.538 1.00 96.44 83 PRO A N 1
ATOM 675 C CA . PRO A 1 83 ? 1.482 0.046 -13.265 1.00 96.44 83 PRO A CA 1
ATOM 676 C C . PRO A 1 83 ? 2.351 -0.332 -12.061 1.00 96.44 83 PRO A C 1
ATOM 678 O O . PRO A 1 83 ? 3.061 -1.338 -12.087 1.00 96.44 83 PRO A O 1
ATOM 681 N N . THR A 1 84 ? 2.284 0.466 -10.998 1.00 97.81 84 THR A N 1
ATOM 682 C CA . THR A 1 84 ? 2.993 0.221 -9.735 1.00 97.81 84 THR A CA 1
ATOM 683 C C . THR A 1 84 ? 2.031 0.292 -8.559 1.00 97.81 84 THR A C 1
ATOM 685 O O . THR A 1 84 ? 1.434 1.337 -8.317 1.00 97.81 84 THR A O 1
ATOM 688 N N . THR A 1 85 ? 1.923 -0.801 -7.813 1.00 98.06 85 THR A N 1
ATOM 689 C CA . THR A 1 85 ? 1.142 -0.913 -6.583 1.00 98.06 85 THR A CA 1
ATOM 690 C C . THR A 1 85 ? 2.002 -0.578 -5.369 1.00 98.06 85 THR A C 1
ATOM 692 O O . THR A 1 85 ? 3.109 -1.095 -5.205 1.00 98.06 85 THR A O 1
ATOM 695 N N . ILE A 1 86 ? 1.474 0.300 -4.523 1.00 98.31 86 ILE A N 1
ATOM 696 C CA . ILE A 1 86 ? 2.033 0.712 -3.239 1.00 98.31 86 ILE A CA 1
ATOM 697 C C . ILE A 1 86 ? 1.355 -0.101 -2.142 1.00 98.31 86 ILE A C 1
ATOM 699 O O . ILE A 1 86 ? 0.149 0.037 -1.932 1.00 98.31 86 ILE A O 1
ATOM 703 N N . ASP A 1 87 ? 2.127 -0.907 -1.421 1.00 97.56 87 ASP A N 1
ATOM 704 C CA . ASP A 1 87 ? 1.560 -1.806 -0.420 1.00 97.56 87 ASP A CA 1
ATOM 705 C C . ASP A 1 87 ? 1.308 -1.100 0.926 1.00 97.56 87 ASP A C 1
ATOM 707 O O . ASP A 1 87 ? 2.100 -0.259 1.368 1.00 97.56 87 ASP A O 1
ATOM 711 N N . MET A 1 88 ? 0.238 -1.499 1.621 1.00 96.38 88 MET A N 1
ATOM 712 C CA . MET A 1 88 ? -0.089 -1.116 3.009 1.00 96.38 88 MET A CA 1
ATOM 713 C C . MET A 1 88 ? 0.010 0.393 3.306 1.00 96.38 88 MET A C 1
ATOM 715 O O . MET A 1 88 ? 0.790 0.817 4.168 1.00 96.38 88 MET A O 1
ATOM 719 N N . PHE A 1 89 ? -0.751 1.216 2.577 1.00 97.56 89 PHE A N 1
ATOM 720 C CA . PHE A 1 89 ? -0.724 2.688 2.667 1.00 97.56 89 PHE A CA 1
ATOM 721 C C . PHE A 1 89 ? 0.655 3.323 2.388 1.00 97.56 89 PHE A C 1
ATOM 723 O O . PHE A 1 89 ? 0.869 4.489 2.698 1.00 97.56 89 PHE A O 1
ATOM 730 N N . GLY A 1 90 ? 1.632 2.575 1.867 1.00 96.62 90 GLY A N 1
ATOM 731 C CA . GLY A 1 90 ? 3.010 3.050 1.708 1.00 96.62 90 GLY A CA 1
ATOM 732 C C . GLY A 1 90 ? 3.822 3.106 3.009 1.00 96.62 90 GLY A C 1
ATOM 733 O O . GLY A 1 90 ? 4.966 3.568 2.990 1.00 96.62 90 GLY A O 1
ATOM 734 N N . ARG A 1 91 ? 3.261 2.606 4.123 1.00 96.19 91 ARG A N 1
ATOM 735 C CA . ARG A 1 91 ? 3.879 2.546 5.463 1.00 96.19 91 ARG A CA 1
ATOM 736 C C . ARG A 1 91 ? 4.497 3.881 5.924 1.00 96.19 91 ARG A C 1
ATOM 738 O O . ARG A 1 91 ? 5.698 3.918 6.222 1.00 96.19 91 ARG A O 1
ATOM 745 N N . PRO A 1 92 ? 3.691 4.958 6.002 1.00 96.12 92 PRO A N 1
ATOM 746 C CA . PRO A 1 92 ? 4.145 6.257 6.495 1.00 96.12 92 PRO A CA 1
ATOM 747 C C . PRO A 1 92 ? 4.602 6.166 7.954 1.00 96.12 92 PRO A C 1
ATOM 749 O O . PRO A 1 92 ? 4.332 5.186 8.654 1.00 96.12 92 PRO A O 1
ATOM 752 N N . ASP A 1 93 ? 5.288 7.199 8.435 1.00 94.75 93 ASP A N 1
ATOM 753 C CA . ASP A 1 93 ? 5.550 7.336 9.867 1.00 94.75 93 ASP A CA 1
ATOM 754 C C . ASP A 1 93 ? 4.244 7.636 10.635 1.00 94.75 93 ASP A C 1
ATOM 756 O O . ASP A 1 93 ? 3.654 8.696 10.421 1.00 94.75 93 ASP A O 1
ATOM 760 N N . PRO A 1 94 ? 3.789 6.766 11.559 1.00 94.56 94 PRO A N 1
ATOM 761 C CA . PRO A 1 94 ? 2.547 6.993 12.304 1.00 94.56 94 PRO A CA 1
ATOM 762 C C . PRO A 1 94 ? 2.626 8.179 13.282 1.00 94.56 94 PRO A C 1
ATOM 764 O O . PRO A 1 94 ? 1.613 8.592 13.856 1.00 94.56 94 PRO A O 1
ATOM 767 N N . LEU A 1 95 ? 3.821 8.735 13.515 1.00 94.06 95 LEU A N 1
ATOM 768 C CA . LEU A 1 95 ? 4.018 9.924 14.340 1.00 94.06 95 LEU A CA 1
ATOM 769 C C . LEU A 1 95 ? 3.924 11.234 13.550 1.00 94.06 95 LEU A C 1
ATOM 771 O O . LEU A 1 95 ? 3.891 12.291 14.186 1.00 94.06 95 LEU A O 1
ATOM 775 N N . LEU A 1 96 ? 3.841 11.189 12.225 1.00 94.50 96 LEU A N 1
ATOM 776 C CA . LEU A 1 96 ? 3.703 12.364 11.365 1.00 94.50 96 LEU A CA 1
ATOM 777 C C . LEU A 1 96 ? 2.263 12.506 10.854 1.00 94.50 96 LEU A C 1
ATOM 779 O O . LEU A 1 96 ? 1.499 11.541 10.846 1.00 94.50 96 LEU A O 1
ATOM 783 N N . GLY A 1 97 ? 1.878 13.719 10.455 1.00 93.50 97 GLY A N 1
ATOM 784 C CA . GLY A 1 97 ? 0.677 13.925 9.643 1.00 93.50 97 GLY A CA 1
ATOM 785 C C . GLY A 1 97 ? 0.858 13.374 8.224 1.00 93.50 97 GLY A C 1
ATOM 786 O O . GLY A 1 97 ? 1.987 13.248 7.744 1.00 93.50 97 GLY A O 1
ATOM 787 N N . ALA A 1 98 ? -0.243 13.085 7.522 1.00 92.19 98 ALA A N 1
ATOM 788 C CA . ALA A 1 98 ? -0.203 12.484 6.183 1.00 92.19 98 ALA A CA 1
ATOM 789 C C . ALA A 1 98 ? 0.680 13.275 5.199 1.00 92.19 98 ALA A C 1
ATOM 791 O O . ALA A 1 98 ? 1.499 12.705 4.482 1.00 92.19 98 ALA A O 1
ATOM 792 N N . LEU A 1 99 ? 0.565 14.605 5.207 1.00 96.06 99 LEU A N 1
ATOM 793 C CA . LEU A 1 99 ? 1.321 15.495 4.317 1.00 96.06 99 LEU A CA 1
ATOM 794 C C . LEU A 1 99 ? 2.694 15.920 4.866 1.00 96.06 99 LEU A C 1
ATOM 796 O O . LEU A 1 99 ? 3.397 16.690 4.216 1.00 96.06 99 LEU A O 1
ATOM 800 N N . GLU A 1 100 ? 3.088 15.434 6.044 1.00 96.12 100 GLU A N 1
ATOM 801 C CA . GLU A 1 100 ? 4.411 15.678 6.635 1.00 96.12 100 GLU A CA 1
ATOM 802 C C . GLU A 1 100 ? 5.403 14.547 6.318 1.00 96.12 100 GLU A C 1
ATOM 804 O O . GLU A 1 100 ? 6.618 14.742 6.388 1.00 96.12 100 GLU A O 1
ATOM 809 N N . ASP A 1 101 ? 4.912 13.356 5.960 1.00 95.50 101 ASP A N 1
ATOM 810 C CA . ASP A 1 101 ? 5.758 12.220 5.611 1.00 95.50 101 ASP A CA 1
ATOM 811 C C . ASP A 1 101 ? 6.265 12.317 4.160 1.00 95.50 101 ASP A C 1
ATOM 813 O O . ASP A 1 101 ? 5.506 12.264 3.190 1.00 95.50 101 ASP A O 1
ATOM 817 N N . ASN A 1 102 ? 7.589 12.402 3.998 1.00 94.81 102 ASN A N 1
ATOM 818 C CA . ASN A 1 102 ? 8.237 12.499 2.683 1.00 94.81 102 ASN A CA 1
ATOM 819 C C . ASN A 1 102 ? 7.927 11.308 1.757 1.00 94.81 102 ASN A C 1
ATOM 821 O O . ASN A 1 102 ? 7.928 11.472 0.537 1.00 94.81 102 ASN A O 1
ATOM 825 N N . GLY A 1 103 ? 7.682 10.117 2.313 1.00 95.75 103 GLY A N 1
ATOM 826 C CA . GLY A 1 103 ? 7.285 8.941 1.543 1.00 95.75 103 GLY A CA 1
ATOM 827 C C . GLY A 1 103 ? 5.896 9.113 0.937 1.00 95.75 103 GLY A C 1
ATOM 828 O O . GLY A 1 103 ? 5.707 8.912 -0.263 1.00 95.75 103 GLY A O 1
ATOM 829 N N . THR A 1 104 ? 4.953 9.587 1.747 1.00 97.38 104 THR A N 1
ATOM 830 C CA . THR A 1 104 ? 3.601 9.942 1.304 1.00 97.38 104 THR A CA 1
ATOM 831 C C . THR A 1 104 ? 3.649 11.013 0.221 1.00 97.38 104 THR A C 1
ATOM 833 O O . THR A 1 104 ? 3.083 10.820 -0.853 1.00 97.38 104 THR A O 1
ATOM 836 N N . LEU A 1 105 ? 4.398 12.100 0.432 1.00 97.75 105 LEU A N 1
ATOM 837 C CA . LEU A 1 105 ? 4.558 13.152 -0.578 1.00 97.75 105 LEU A CA 1
ATOM 838 C C . LEU A 1 105 ? 5.154 12.621 -1.891 1.00 97.75 105 LEU A C 1
ATOM 840 O O . LEU A 1 105 ? 4.730 13.040 -2.967 1.00 97.75 105 LEU A O 1
ATOM 844 N N . ALA A 1 106 ? 6.102 11.682 -1.829 1.00 98.00 106 ALA A N 1
ATOM 845 C CA . ALA A 1 106 ? 6.658 11.046 -3.020 1.00 98.00 106 ALA A CA 1
ATOM 846 C C . ALA A 1 106 ? 5.602 10.244 -3.799 1.00 98.00 106 ALA A C 1
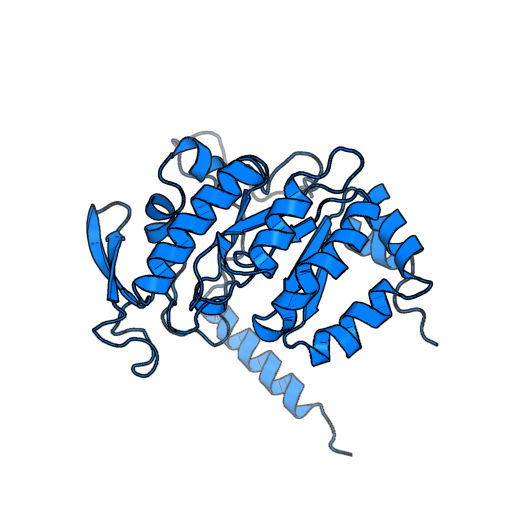ATOM 848 O O . ALA A 1 106 ? 5.536 10.366 -5.021 1.00 98.00 106 ALA A O 1
ATOM 849 N N . ILE A 1 107 ? 4.742 9.490 -3.106 1.00 98.38 107 ILE A N 1
ATOM 850 C CA . ILE A 1 107 ? 3.631 8.745 -3.721 1.00 98.38 107 ILE A CA 1
ATOM 851 C C . ILE A 1 107 ? 2.638 9.706 -4.396 1.00 98.38 107 ILE A C 1
ATOM 853 O O . ILE A 1 107 ? 2.261 9.488 -5.547 1.00 98.38 107 ILE A O 1
ATOM 857 N N . LEU A 1 108 ? 2.267 10.808 -3.733 1.00 98.25 108 LEU A N 1
ATOM 858 C CA . LEU A 1 108 ? 1.356 11.815 -4.299 1.00 98.25 108 LEU A CA 1
ATOM 859 C C . LEU A 1 108 ? 1.962 12.552 -5.500 1.00 98.25 108 LEU A C 1
ATOM 861 O O . LEU A 1 108 ? 1.264 12.896 -6.450 1.00 98.25 108 LEU A O 1
ATOM 865 N N . ASN A 1 109 ? 3.268 12.810 -5.482 1.00 97.94 109 ASN A N 1
ATOM 866 C CA . ASN A 1 109 ? 3.954 13.417 -6.621 1.00 97.94 109 ASN A CA 1
ATOM 867 C C . ASN A 1 109 ? 4.056 12.449 -7.805 1.00 97.94 109 ASN A C 1
ATOM 869 O O . ASN A 1 109 ? 3.937 12.879 -8.954 1.00 97.94 109 ASN A O 1
ATOM 873 N N . ALA A 1 110 ? 4.248 11.157 -7.535 1.00 97.94 110 ALA A N 1
ATOM 874 C CA . ALA A 1 110 ? 4.242 10.116 -8.551 1.00 97.94 110 ALA A CA 1
ATOM 875 C C . ALA A 1 110 ? 2.848 9.951 -9.182 1.00 97.94 110 ALA A C 1
ATOM 877 O O . ALA A 1 110 ? 2.740 9.857 -10.403 1.00 97.94 110 ALA A O 1
ATOM 878 N N . SER A 1 111 ? 1.764 9.999 -8.398 1.00 96.88 111 SER A N 1
ATOM 879 C CA . SER A 1 111 ? 0.398 9.821 -8.924 1.00 96.88 111 SER A CA 1
ATOM 880 C C . SER A 1 111 ? -0.040 10.907 -9.910 1.00 96.88 111 SER A C 1
ATOM 882 O O . SER A 1 111 ? -0.896 10.671 -10.760 1.00 96.88 111 SER A O 1
ATOM 884 N N . ARG A 1 112 ? 0.577 12.090 -9.826 1.00 96.06 112 ARG A N 1
ATOM 885 C CA . ARG A 1 112 ? 0.297 13.253 -10.680 1.00 96.06 112 ARG A CA 1
ATOM 886 C C . ARG A 1 112 ? 1.103 13.273 -11.978 1.00 96.06 112 ARG A C 1
ATOM 888 O O . ARG A 1 112 ? 0.897 14.177 -12.788 1.00 96.06 112 ARG A O 1
ATOM 895 N N . GLN A 1 113 ? 2.035 12.339 -12.173 1.00 95.12 113 GLN A N 1
ATOM 896 C CA . GLN A 1 113 ? 2.843 12.317 -13.390 1.00 95.12 113 GLN A CA 1
ATOM 897 C C . GLN A 1 113 ? 1.954 12.058 -14.617 1.00 95.12 113 GLN A C 1
ATOM 899 O O . GLN A 1 113 ? 1.116 11.150 -14.588 1.00 95.12 113 GLN A O 1
ATOM 904 N N . PRO A 1 114 ? 2.102 12.850 -15.695 1.00 92.94 114 PRO A N 1
ATOM 905 C CA . PRO A 1 114 ? 1.330 12.647 -16.910 1.00 92.94 114 PRO A CA 1
ATOM 906 C C . PRO A 1 114 ? 1.784 11.382 -17.645 1.00 92.94 114 PRO A C 1
ATOM 908 O O . PRO A 1 114 ? 2.914 10.914 -17.502 1.00 92.94 114 PRO A O 1
ATOM 911 N N . GLU A 1 115 ? 0.903 10.856 -18.491 1.00 88.56 115 GLU A N 1
ATOM 912 C CA . GLU A 1 115 ? 1.267 9.790 -19.424 1.00 88.56 115 GLU A CA 1
ATOM 913 C C . GLU A 1 115 ? 2.451 10.221 -20.314 1.00 88.56 115 GLU A C 1
ATOM 915 O O . GLU A 1 115 ? 2.514 11.387 -20.722 1.00 88.56 115 GLU A O 1
ATOM 920 N N . PRO A 1 116 ? 3.388 9.310 -20.638 1.00 91.31 116 PRO A N 1
ATOM 921 C CA . PRO A 1 116 ? 3.282 7.850 -20.518 1.00 91.31 116 PRO A CA 1
ATOM 922 C C . PRO A 1 116 ? 3.804 7.241 -19.194 1.00 91.31 116 PRO A C 1
ATOM 924 O O . PRO A 1 116 ? 4.238 6.091 -19.190 1.00 91.31 116 PRO A O 1
ATOM 927 N N . ALA A 1 117 ? 3.837 7.978 -18.077 1.00 94.69 117 ALA A N 1
ATOM 928 C CA . ALA A 1 117 ? 4.294 7.431 -16.796 1.00 94.69 117 ALA A CA 1
ATOM 929 C C . ALA A 1 117 ? 3.426 6.258 -16.299 1.00 94.69 117 ALA A C 1
ATOM 931 O O . ALA A 1 117 ? 2.200 6.296 -16.366 1.00 94.69 117 ALA A O 1
ATOM 932 N N . GLY A 1 118 ? 4.068 5.238 -15.720 1.00 94.50 118 GLY A N 1
ATOM 933 C CA . GLY A 1 118 ? 3.364 4.123 -15.086 1.00 94.50 118 GLY A CA 1
ATOM 934 C C . GLY A 1 118 ? 2.380 4.602 -14.011 1.00 94.50 118 GLY A C 1
ATOM 935 O O . GLY A 1 118 ? 2.734 5.411 -13.145 1.00 94.50 118 GLY A O 1
ATOM 936 N N . LYS A 1 119 ? 1.138 4.103 -14.067 1.00 95.44 119 LYS A N 1
ATOM 937 C CA . LYS A 1 119 ? 0.085 4.468 -13.110 1.00 95.44 119 LYS A CA 1
ATOM 938 C C . LYS A 1 119 ? 0.390 3.968 -11.704 1.00 95.44 119 LYS A C 1
ATOM 940 O O . LYS A 1 119 ? 0.777 2.815 -11.523 1.00 95.44 119 LYS A O 1
ATOM 945 N N . ILE A 1 120 ? 0.148 4.826 -10.717 1.00 97.75 120 ILE A N 1
ATOM 946 C CA . ILE A 1 120 ? 0.269 4.486 -9.300 1.00 97.75 120 ILE A CA 1
ATOM 947 C C . ILE A 1 120 ? -1.053 3.919 -8.798 1.00 97.75 120 ILE A C 1
ATOM 949 O O . ILE A 1 120 ? -2.100 4.536 -8.971 1.00 97.75 120 ILE A O 1
ATOM 953 N N . TRP A 1 121 ? -0.967 2.759 -8.160 1.00 98.06 121 TRP A N 1
ATOM 954 C CA . TRP A 1 121 ? -2.047 2.098 -7.448 1.00 98.06 121 TRP A CA 1
ATOM 955 C C . TRP A 1 121 ? -1.725 2.062 -5.962 1.00 98.06 121 TRP A C 1
ATOM 957 O O . TRP A 1 121 ? -0.573 1.846 -5.599 1.00 98.06 121 TRP A O 1
ATOM 967 N N . VAL A 1 122 ? -2.715 2.228 -5.091 1.00 98.38 122 VAL A N 1
ATOM 968 C CA . VAL A 1 122 ? -2.494 2.169 -3.638 1.00 98.38 122 VAL A CA 1
ATOM 969 C C . VAL A 1 122 ? -3.350 1.083 -3.009 1.00 98.38 122 VAL A C 1
ATOM 971 O O . VAL A 1 122 ? -4.558 1.023 -3.227 1.00 98.38 122 VAL A O 1
ATOM 974 N N . GLU A 1 123 ? -2.718 0.237 -2.202 1.00 98.19 123 GLU A N 1
ATOM 975 C CA . GLU A 1 123 ? -3.389 -0.748 -1.365 1.00 98.19 123 GLU A CA 1
ATOM 976 C C . GLU A 1 123 ? -3.723 -0.149 0.009 1.00 98.19 123 GLU A C 1
ATOM 978 O O . GLU A 1 123 ? -2.837 0.188 0.802 1.00 98.19 123 GLU A O 1
ATOM 983 N N . LEU A 1 124 ? -5.018 -0.062 0.316 1.00 98.06 124 LEU A N 1
ATOM 984 C CA . LEU A 1 124 ? -5.519 0.179 1.665 1.00 98.06 124 LEU A CA 1
ATOM 985 C C . LEU A 1 124 ? -5.570 -1.162 2.399 1.00 98.06 124 LEU A C 1
ATOM 987 O O . LEU A 1 124 ? -6.364 -2.038 2.061 1.00 98.06 124 LEU A O 1
ATOM 991 N N . GLY A 1 125 ? -4.724 -1.345 3.403 1.00 95.12 125 GLY A N 1
ATOM 992 C CA . GLY A 1 125 ? -4.605 -2.628 4.087 1.00 95.12 125 GLY A CA 1
ATOM 993 C C . GLY A 1 125 ? -3.452 -2.664 5.076 1.00 95.12 125 GLY A C 1
ATOM 994 O O . GLY A 1 125 ? -2.689 -1.706 5.192 1.00 95.12 125 GLY A O 1
ATOM 995 N N . GLY A 1 126 ? -3.341 -3.771 5.813 1.00 95.25 126 GLY A N 1
ATOM 996 C CA . GLY A 1 126 ? -2.235 -4.028 6.741 1.00 95.25 126 GLY A CA 1
ATOM 997 C C . GLY A 1 126 ? -1.896 -2.873 7.702 1.00 95.25 126 GLY A C 1
ATOM 998 O O . GLY A 1 126 ? -0.726 -2.497 7.782 1.00 95.25 126 GLY A O 1
ATOM 999 N N . PRO A 1 127 ? -2.858 -2.294 8.447 1.00 95.44 127 PRO A N 1
ATOM 1000 C CA . PRO A 1 127 ? -2.613 -1.134 9.316 1.00 95.44 127 PRO A CA 1
ATOM 1001 C C . PRO A 1 127 ? -1.565 -1.404 10.410 1.00 95.44 127 PRO A C 1
ATOM 1003 O O . PRO A 1 127 ? -0.781 -0.521 10.759 1.00 95.44 127 PRO A O 1
ATOM 1006 N N . PHE A 1 128 ? -1.462 -2.656 10.855 1.00 93.81 128 PHE A N 1
ATOM 1007 C CA . PHE A 1 128 ? -0.440 -3.150 11.784 1.00 93.81 128 PHE A CA 1
ATOM 1008 C C . PHE A 1 128 ? 0.986 -3.094 11.207 1.00 93.81 128 PHE A C 1
ATOM 1010 O O . PHE A 1 128 ? 1.975 -3.133 11.936 1.00 93.81 128 PHE A O 1
ATOM 1017 N N . ARG A 1 129 ? 1.131 -2.949 9.884 1.00 93.75 129 ARG A N 1
ATOM 1018 C CA . ARG A 1 129 ? 2.425 -2.693 9.238 1.00 93.75 129 ARG A CA 1
ATOM 1019 C C . ARG A 1 129 ? 2.823 -1.218 9.309 1.00 93.75 129 ARG A C 1
ATOM 1021 O O . ARG A 1 129 ? 4.021 -0.931 9.213 1.00 93.75 129 ARG A O 1
ATOM 1028 N N . VAL A 1 130 ? 1.862 -0.306 9.469 1.00 94.69 130 VAL A N 1
ATOM 1029 C CA . VAL A 1 130 ? 2.094 1.137 9.655 1.00 94.69 130 VAL A CA 1
ATOM 1030 C C . VAL A 1 130 ? 2.462 1.423 11.111 1.00 94.69 130 VAL A C 1
ATOM 1032 O O . VAL A 1 130 ? 3.532 1.961 11.381 1.00 94.69 130 VAL A O 1
ATOM 1035 N N . ASP A 1 131 ? 1.628 0.976 12.050 1.00 93.69 131 ASP A N 1
ATOM 1036 C CA . ASP A 1 131 ? 1.908 0.986 13.489 1.00 93.69 131 ASP A CA 1
ATOM 1037 C C . ASP A 1 131 ? 1.579 -0.406 14.042 1.00 93.69 131 ASP A C 1
ATOM 1039 O O . ASP A 1 131 ? 0.412 -0.795 13.980 1.00 93.69 131 ASP A O 1
ATOM 1043 N N . PRO A 1 132 ? 2.542 -1.149 14.616 1.00 91.31 132 PRO A N 1
ATOM 1044 C CA . PRO A 1 132 ? 2.286 -2.462 15.213 1.00 91.31 132 PRO A CA 1
ATOM 1045 C C . PRO A 1 132 ? 1.189 -2.468 16.287 1.00 91.31 132 PRO A C 1
ATOM 1047 O O . PRO A 1 132 ? 0.622 -3.515 16.571 1.00 91.31 132 PRO A O 1
ATOM 1050 N N . ARG A 1 133 ? 0.855 -1.312 16.879 1.00 92.12 133 ARG A N 1
ATOM 1051 C CA . ARG A 1 133 ? -0.257 -1.171 17.837 1.00 92.12 133 ARG A CA 1
ATOM 1052 C C . ARG A 1 133 ? -1.629 -1.029 17.167 1.00 92.12 133 ARG A C 1
ATOM 1054 O O . ARG A 1 133 ? -2.648 -1.111 17.846 1.00 92.12 133 ARG A O 1
ATOM 1061 N N . CYS A 1 134 ? -1.678 -0.798 15.855 1.00 94.44 134 CYS A N 1
ATOM 1062 C CA . CYS A 1 134 ? -2.898 -0.639 15.061 1.00 94.44 134 CYS A CA 1
ATOM 1063 C C . CYS A 1 134 ? -3.314 -1.940 14.367 1.00 94.44 134 CYS A C 1
ATOM 1065 O O . CYS A 1 134 ? -3.328 -2.053 13.143 1.00 94.44 134 CYS A O 1
ATOM 1067 N N . THR A 1 135 ? -3.669 -2.941 15.165 1.00 93.75 135 THR A N 1
ATOM 1068 C CA . 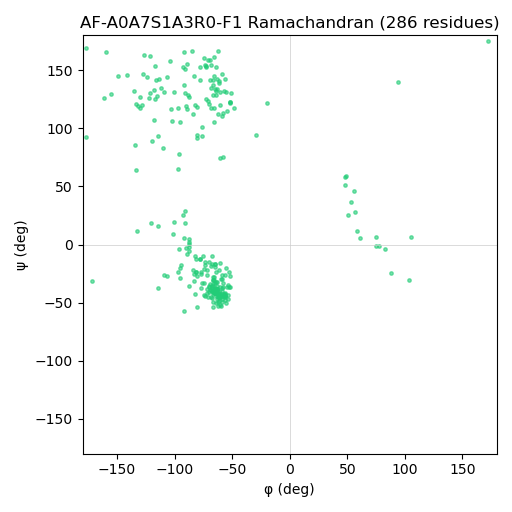THR A 1 135 ? -4.096 -4.267 14.694 1.00 93.75 135 THR A CA 1
ATOM 1069 C C . THR A 1 135 ? -5.575 -4.326 14.316 1.00 93.75 135 THR A C 1
ATOM 1071 O O . THR A 1 135 ? -5.992 -5.223 13.588 1.00 93.75 135 THR A O 1
ATOM 1074 N N . TYR A 1 136 ? -6.388 -3.402 14.837 1.00 94.50 136 TYR A N 1
ATOM 1075 C CA . TYR A 1 136 ? -7.849 -3.508 14.896 1.00 94.50 136 TYR A CA 1
ATOM 1076 C C . TYR A 1 136 ? -8.341 -4.839 15.488 1.00 94.50 136 TYR A C 1
ATOM 1078 O O . TYR A 1 136 ? -9.452 -5.283 15.213 1.00 94.50 136 TYR A O 1
ATOM 1086 N N . SER A 1 137 ? -7.532 -5.488 16.322 1.00 92.94 137 SER A N 1
ATOM 1087 C CA . SER A 1 137 ? -7.954 -6.669 17.070 1.00 92.94 137 SER A CA 1
ATOM 1088 C C . SER A 1 137 ? -8.873 -6.277 18.228 1.00 92.94 137 SER A C 1
ATOM 1090 O O . SER A 1 137 ? -8.859 -5.132 18.691 1.00 92.94 137 SER A O 1
ATOM 1092 N N . GLU A 1 138 ? -9.642 -7.239 18.734 1.00 90.81 138 GLU A N 1
ATOM 1093 C CA . GLU A 1 138 ? -10.295 -7.074 20.037 1.00 90.81 138 GLU A CA 1
ATOM 1094 C C . GLU A 1 138 ? -9.232 -7.004 21.149 1.00 90.81 138 GLU A C 1
ATOM 1096 O O . GLU A 1 138 ? -8.215 -7.701 21.044 1.00 90.81 138 GLU A O 1
ATOM 1101 N N . PRO A 1 139 ? -9.430 -6.211 22.218 1.00 88.44 139 PRO A N 1
ATOM 1102 C CA . PRO A 1 139 ? -8.451 -6.070 23.296 1.00 88.44 139 PRO A CA 1
ATOM 1103 C C . PRO A 1 139 ? -8.094 -7.387 23.983 1.00 88.44 139 PRO A C 1
ATOM 1105 O O . PRO A 1 139 ? -6.955 -7.562 24.404 1.00 88.44 139 PRO A O 1
ATOM 1108 N N . GLU A 1 140 ? -9.048 -8.310 24.084 1.00 87.38 140 GLU A N 1
ATOM 1109 C CA . GLU A 1 140 ? -8.872 -9.625 24.705 1.00 87.38 140 GLU A CA 1
ATOM 1110 C C . GLU A 1 140 ? -8.125 -10.608 23.795 1.00 87.38 140 GLU A C 1
ATOM 1112 O O . GLU A 1 140 ? -7.532 -11.567 24.283 1.00 87.38 140 GLU A O 1
ATOM 1117 N N . ALA A 1 141 ? -8.155 -10.376 22.479 1.00 83.94 141 ALA A N 1
ATOM 1118 C CA . ALA A 1 141 ? -7.462 -11.187 21.482 1.00 83.94 141 ALA A CA 1
ATOM 1119 C C . ALA A 1 141 ? -6.080 -10.622 21.114 1.00 83.94 141 ALA A C 1
ATOM 1121 O O . ALA A 1 141 ? -5.264 -11.331 20.533 1.00 83.94 141 ALA A O 1
ATOM 1122 N N . ALA A 1 142 ? -5.822 -9.350 21.422 1.00 79.94 142 ALA A N 1
ATOM 1123 C CA . ALA A 1 142 ? -4.538 -8.704 21.203 1.00 79.94 142 ALA A CA 1
ATOM 1124 C C . ALA A 1 142 ? -3.490 -9.197 22.209 1.00 79.94 142 ALA A C 1
ATOM 1126 O O . ALA A 1 142 ? -3.802 -9.501 23.363 1.00 79.94 142 ALA A O 1
ATOM 1127 N N . PHE A 1 143 ? -2.210 -9.147 21.837 1.00 74.44 143 PHE A N 1
ATOM 1128 C CA . PHE A 1 143 ? -1.166 -9.165 22.858 1.00 74.44 143 PHE A CA 1
ATOM 1129 C C . PHE A 1 143 ? -1.324 -7.945 23.777 1.00 74.44 143 PHE A C 1
ATOM 1131 O O . PHE A 1 143 ? -1.422 -6.805 23.319 1.00 74.44 143 PHE A O 1
ATOM 1138 N N . TYR A 1 144 ? -1.305 -8.172 25.091 1.00 58.38 144 TYR A N 1
ATOM 1139 C CA . TYR A 1 144 ? -1.497 -7.116 26.092 1.00 58.38 144 TYR A CA 1
ATOM 1140 C C . TYR A 1 144 ? -0.425 -6.011 26.029 1.00 58.38 144 TYR A C 1
ATOM 1142 O O . TYR A 1 144 ? -0.665 -4.894 26.478 1.00 58.38 144 TYR A O 1
ATOM 1150 N N . THR A 1 145 ? 0.749 -6.298 25.457 1.00 65.25 145 THR A N 1
ATOM 1151 C CA . THR A 1 145 ? 1.822 -5.318 25.214 1.00 65.25 145 THR A CA 1
ATOM 1152 C C . THR A 1 145 ? 1.565 -4.418 24.005 1.00 65.25 145 THR A C 1
ATOM 1154 O O . THR A 1 145 ? 2.260 -3.419 23.837 1.00 65.25 145 THR A O 1
ATOM 1157 N N . VAL A 1 146 ? 0.582 -4.759 23.169 1.00 72.00 146 VAL A N 1
ATOM 1158 C CA . VAL A 1 146 ? 0.302 -4.104 21.886 1.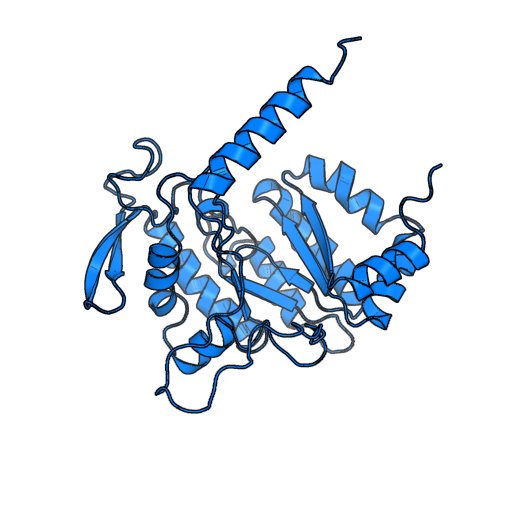00 72.00 146 VAL A CA 1
ATOM 1159 C C . VAL A 1 146 ? -0.958 -3.231 21.958 1.00 72.00 146 VAL A C 1
ATOM 1161 O O . VAL A 1 146 ? -1.038 -2.232 21.250 1.00 72.00 146 VAL A O 1
ATOM 1164 N N . CYS A 1 147 ? -1.911 -3.541 22.849 1.00 86.44 147 CYS A N 1
ATOM 1165 C CA . CYS A 1 147 ? -3.183 -2.820 22.967 1.00 86.44 147 CYS A CA 1
ATOM 1166 C C . CYS A 1 147 ? -3.406 -2.184 24.346 1.00 86.44 147 CYS A C 1
ATOM 1168 O O . CYS A 1 147 ? -4.024 -2.765 25.246 1.00 86.44 147 CYS A O 1
ATOM 1170 N N . LEU A 1 148 ? -2.942 -0.945 24.507 1.00 89.31 148 LEU A N 1
ATOM 1171 C CA . LEU A 1 148 ? -3.160 -0.169 25.728 1.00 89.31 148 LEU A CA 1
ATOM 1172 C C . LEU A 1 148 ? -4.591 0.405 25.771 1.00 89.31 148 LEU A C 1
ATOM 1174 O O . LEU A 1 148 ? -5.173 0.662 24.717 1.00 89.31 148 LEU A O 1
ATOM 1178 N N . PRO A 1 149 ? -5.190 0.654 26.954 1.00 90.81 149 PRO A N 1
ATOM 1179 C CA . PRO A 1 149 ? -6.532 1.239 27.052 1.00 90.81 149 PRO A CA 1
ATOM 1180 C C . PRO A 1 149 ? -6.717 2.547 26.270 1.00 90.81 149 PRO A C 1
ATOM 1182 O O . PRO A 1 149 ? -7.777 2.759 25.686 1.00 90.81 149 PRO A O 1
ATOM 1185 N N . GLN A 1 150 ? -5.685 3.395 26.222 1.00 91.75 150 GLN A N 1
ATOM 1186 C CA . GLN A 1 150 ? -5.669 4.644 25.455 1.00 91.75 150 GLN A CA 1
ATOM 1187 C C . GLN A 1 150 ? -5.528 4.449 23.938 1.00 91.75 150 GLN A C 1
ATOM 1189 O O . GLN A 1 150 ? -5.838 5.363 23.181 1.00 91.75 150 GLN A O 1
ATOM 1194 N N . ASP A 1 151 ? -5.083 3.271 23.496 1.00 92.25 151 ASP A N 1
ATOM 1195 C CA . ASP A 1 151 ? -4.925 2.917 22.084 1.00 92.25 151 ASP A CA 1
ATOM 1196 C C . ASP A 1 151 ? -6.203 2.268 21.522 1.00 92.25 151 ASP A C 1
ATOM 1198 O O . ASP A 1 151 ? -6.154 1.562 20.523 1.00 92.25 151 ASP A O 1
ATOM 1202 N N . ARG A 1 152 ? -7.361 2.434 22.172 1.00 94.56 152 ARG A N 1
ATOM 1203 C CA . ARG A 1 152 ? -8.624 1.830 21.729 1.00 94.56 152 ARG A CA 1
ATOM 1204 C C . ARG A 1 152 ? -9.487 2.852 21.004 1.00 94.56 152 ARG A C 1
ATOM 1206 O O . ARG A 1 152 ? -9.767 3.924 21.537 1.00 94.56 152 ARG A O 1
ATOM 1213 N N . VAL A 1 153 ? -9.991 2.475 19.835 1.00 96.75 153 VAL A N 1
ATOM 1214 C CA . VAL A 1 153 ? -10.903 3.287 19.019 1.00 96.75 153 VAL A CA 1
ATOM 1215 C C . VAL A 1 153 ? -12.256 2.608 18.865 1.00 96.75 153 VAL A C 1
ATOM 1217 O O . VAL A 1 153 ? -12.380 1.386 18.972 1.00 96.75 153 VAL A O 1
ATOM 1220 N N . LYS A 1 154 ? -13.299 3.414 18.650 1.00 96.00 154 LYS A N 1
ATOM 1221 C CA . LYS A 1 154 ? -14.656 2.912 18.427 1.00 96.00 154 LYS A CA 1
ATOM 1222 C C . LYS A 1 154 ? -14.887 2.687 16.942 1.00 96.00 154 LYS A C 1
ATOM 1224 O O . LYS A 1 154 ? -14.832 3.632 16.166 1.00 96.00 154 LYS A O 1
ATOM 1229 N N . VAL A 1 155 ? -15.174 1.444 16.571 1.00 95.06 155 VAL A N 1
ATOM 1230 C CA . VAL A 1 155 ? -15.431 1.047 15.182 1.00 95.06 155 VAL A CA 1
ATOM 1231 C C . VAL A 1 155 ? -16.821 0.414 15.101 1.00 95.06 155 VAL A C 1
ATOM 1233 O O . VAL A 1 155 ? -17.103 -0.507 15.874 1.00 95.06 155 VAL A O 1
ATOM 1236 N N . PRO A 1 156 ? -17.713 0.885 14.214 1.00 91.69 156 PRO A N 1
ATOM 1237 C CA . PRO A 1 156 ? -19.012 0.256 14.012 1.00 91.69 156 PRO A CA 1
ATOM 1238 C C . PRO A 1 156 ? -18.855 -1.160 13.458 1.00 91.69 156 PRO A C 1
ATOM 1240 O O . PRO A 1 156 ? -18.204 -1.370 12.437 1.00 91.69 156 PRO A O 1
ATOM 1243 N N . ARG A 1 157 ? -19.497 -2.138 14.093 1.00 87.75 157 ARG A N 1
ATOM 1244 C CA . ARG A 1 157 ? -19.575 -3.499 13.570 1.00 87.75 157 ARG A CA 1
ATOM 1245 C C . ARG A 1 157 ? -20.528 -3.532 12.385 1.00 87.75 157 ARG A C 1
ATOM 1247 O O . ARG A 1 157 ? -21.703 -3.158 12.502 1.00 87.75 157 ARG A O 1
ATOM 1254 N N . ARG A 1 158 ? -20.053 -4.030 11.245 1.00 78.00 158 ARG A N 1
ATOM 1255 C CA . ARG A 1 158 ? -20.893 -4.161 10.057 1.00 78.00 158 ARG A CA 1
ATOM 1256 C C . ARG A 1 158 ? -22.042 -5.134 10.336 1.00 78.00 158 ARG A C 1
ATOM 1258 O O . ARG A 1 158 ? -21.849 -6.207 10.899 1.00 78.00 158 ARG A O 1
ATOM 1265 N N . GLY A 1 159 ? -23.250 -4.740 9.945 1.00 75.56 159 GLY A N 1
ATOM 1266 C CA . GLY A 1 159 ? -24.461 -5.557 10.070 1.00 75.56 159 GLY A CA 1
ATOM 1267 C C . GLY A 1 159 ? -25.216 -5.424 11.396 1.00 75.56 159 GLY A C 1
ATOM 1268 O O . GLY A 1 159 ? -26.424 -5.631 11.387 1.00 75.56 159 GLY A O 1
ATOM 1269 N N . THR A 1 160 ? -24.569 -5.026 12.500 1.00 81.69 160 THR A N 1
ATOM 1270 C CA . THR A 1 160 ? -25.264 -4.795 13.787 1.00 81.69 160 THR A CA 1
ATOM 1271 C C . THR A 1 160 ? -25.347 -3.320 14.172 1.00 81.69 160 THR A C 1
ATOM 1273 O O . THR A 1 160 ? -26.266 -2.932 14.884 1.00 81.69 160 THR A O 1
ATOM 1276 N N . GLY A 1 161 ? -24.410 -2.484 13.705 1.00 75.69 161 GLY A N 1
ATOM 1277 C CA . GLY A 1 161 ? -24.328 -1.067 14.079 1.00 75.69 161 GLY A CA 1
ATOM 1278 C C . GLY A 1 161 ? -23.782 -0.823 15.492 1.00 75.69 161 GLY A C 1
ATOM 1279 O O . GLY A 1 161 ? -23.611 0.327 15.891 1.00 75.69 161 GLY A O 1
ATOM 1280 N N . GLU A 1 162 ? -23.473 -1.882 16.243 1.00 89.12 162 GLU A N 1
ATOM 1281 C CA . GLU A 1 162 ? -22.864 -1.783 17.569 1.00 89.12 162 GLU A CA 1
ATOM 1282 C C . GLU A 1 162 ? -21.418 -1.290 17.474 1.00 89.12 162 GLU A C 1
ATOM 1284 O O . GLU A 1 162 ? -20.667 -1.686 16.583 1.00 89.12 162 GLU A O 1
ATOM 1289 N N . LEU A 1 163 ? -20.999 -0.448 18.418 1.00 91.56 163 LEU A N 1
ATOM 1290 C CA . LEU A 1 163 ? -19.620 0.029 18.479 1.00 91.56 163 LEU A CA 1
ATOM 1291 C C . LEU A 1 163 ? -18.720 -0.997 19.176 1.00 91.56 163 LEU A C 1
ATOM 1293 O O . LEU A 1 163 ? -18.890 -1.282 20.362 1.00 91.56 163 LEU A O 1
ATOM 1297 N N . ARG A 1 164 ? -17.707 -1.484 18.458 1.00 90.69 164 ARG A N 1
ATOM 1298 C CA . ARG A 1 164 ? -16.606 -2.295 18.996 1.00 90.69 164 ARG A CA 1
ATOM 1299 C C . ARG A 1 164 ? -15.473 -1.399 19.463 1.00 90.69 164 ARG A C 1
ATOM 1301 O O . ARG A 1 164 ? -15.333 -0.268 19.000 1.00 90.69 164 ARG A O 1
ATOM 1308 N N . SER A 1 165 ? -14.670 -1.894 20.396 1.00 94.06 165 SER A N 1
ATOM 1309 C CA . SER A 1 165 ? -13.535 -1.160 20.954 1.00 94.06 165 SER A CA 1
ATOM 1310 C C . SER A 1 165 ? -12.232 -1.796 20.484 1.00 94.06 165 SER A C 1
ATOM 1312 O O . SER A 1 165 ? -11.659 -2.592 21.211 1.00 94.06 165 SER A O 1
ATOM 1314 N N . LEU A 1 166 ? -11.772 -1.452 19.284 1.00 95.12 166 LEU A N 1
ATOM 1315 C CA . LEU A 1 166 ? -10.654 -2.137 18.632 1.00 95.12 166 LEU A CA 1
ATOM 1316 C C . LEU A 1 166 ? -9.306 -1.470 18.925 1.00 95.12 166 LEU A C 1
ATOM 1318 O O . LEU A 1 166 ? -9.232 -0.265 19.169 1.00 95.12 166 LEU A O 1
ATOM 1322 N N . CYS A 1 167 ? -8.241 -2.267 18.887 1.00 95.50 167 CYS A N 1
ATOM 1323 C CA . CYS A 1 167 ? -6.871 -1.844 19.160 1.00 95.50 167 CYS A CA 1
ATOM 1324 C C . CYS A 1 167 ? -6.271 -1.073 17.979 1.00 95.50 167 CYS A C 1
ATOM 1326 O O . CYS A 1 167 ? -5.865 -1.660 16.978 1.00 95.50 167 CYS A O 1
ATOM 1328 N N . CYS A 1 168 ? -6.234 0.251 18.087 1.00 96.06 168 CYS A N 1
ATOM 1329 C CA . CYS A 1 168 ? -5.445 1.119 17.230 1.00 96.06 168 CYS A CA 1
ATOM 1330 C C . CYS A 1 168 ? -5.259 2.498 17.879 1.00 96.06 168 CYS A C 1
ATOM 1332 O O . CYS A 1 168 ? -6.257 3.144 18.207 1.00 96.06 168 CYS A O 1
ATOM 1334 N N . PRO A 1 169 ? -4.017 2.997 18.027 1.00 96.31 169 PRO A N 1
ATOM 1335 C CA . PRO A 1 169 ? -3.766 4.330 18.561 1.00 96.31 169 PRO A CA 1
ATOM 1336 C C . PRO A 1 169 ? -4.599 5.384 17.819 1.00 96.31 169 PRO A C 1
ATOM 1338 O O . PRO A 1 169 ? -4.536 5.419 16.588 1.00 96.31 169 PRO A O 1
ATOM 1341 N N . PRO A 1 170 ? -5.333 6.278 18.514 1.00 96.94 170 PRO A N 1
ATOM 1342 C CA . PRO A 1 170 ? -6.208 7.254 17.860 1.00 96.94 170 PRO A CA 1
ATOM 1343 C C . PRO A 1 170 ? -5.503 8.106 16.800 1.00 96.94 170 PRO A C 1
ATOM 1345 O O . PRO A 1 170 ? -6.085 8.415 15.765 1.00 96.94 170 PRO A O 1
ATOM 1348 N N . LYS A 1 171 ? -4.225 8.440 17.025 1.00 96.81 171 LYS A N 1
ATOM 1349 C CA . LYS A 1 171 ? -3.406 9.167 16.049 1.00 96.81 171 LYS A CA 1
ATOM 1350 C C . LYS A 1 171 ? -3.225 8.374 14.751 1.00 96.81 171 LYS A C 1
ATOM 1352 O O . LYS A 1 171 ? -3.498 8.906 13.683 1.00 96.81 171 LYS A O 1
ATOM 1357 N N . THR A 1 172 ? -2.834 7.105 14.850 1.00 97.38 172 THR A N 1
ATOM 1358 C CA . THR A 1 172 ? -2.675 6.218 13.691 1.00 97.38 172 THR A CA 1
ATOM 1359 C C . THR A 1 172 ? -4.020 5.940 13.021 1.00 97.38 172 THR A C 1
ATOM 1361 O O . THR A 1 172 ? -4.116 5.978 11.801 1.00 97.38 172 THR A O 1
ATOM 1364 N N . HIS A 1 173 ? -5.080 5.714 13.800 1.00 97.69 173 HIS A N 1
ATOM 1365 C CA . HIS A 1 173 ? -6.431 5.515 13.275 1.00 97.69 173 HIS A CA 1
ATOM 1366 C C . HIS A 1 173 ? -6.875 6.685 12.387 1.00 97.69 173 HIS A C 1
ATOM 1368 O O . HIS A 1 173 ? -7.290 6.471 11.249 1.00 97.69 173 HIS A O 1
ATOM 1374 N N . ASN A 1 174 ? -6.721 7.914 12.887 1.00 98.12 174 ASN A N 1
ATOM 1375 C CA . ASN A 1 174 ? -7.080 9.125 12.155 1.00 98.12 174 ASN A CA 1
ATOM 1376 C C . ASN A 1 174 ? -6.176 9.347 10.937 1.00 98.12 174 ASN A C 1
ATOM 1378 O O . ASN A 1 174 ? -6.683 9.698 9.878 1.00 98.12 174 ASN A O 1
ATOM 1382 N N . LEU A 1 175 ? -4.870 9.077 11.060 1.00 98.31 175 LEU A N 1
ATOM 1383 C CA . LEU A 1 175 ? -3.929 9.141 9.939 1.00 98.31 175 LEU A CA 1
ATOM 1384 C C . LEU A 1 175 ? -4.356 8.220 8.787 1.00 98.31 175 LEU A C 1
ATOM 1386 O O . LEU A 1 175 ? -4.310 8.621 7.631 1.00 98.31 175 LEU A O 1
ATOM 1390 N N . LEU A 1 176 ? -4.790 6.991 9.079 1.00 98.50 176 LEU A N 1
ATOM 1391 C CA . LEU A 1 176 ? -5.226 6.045 8.045 1.00 98.50 176 LEU A CA 1
ATOM 1392 C C . LEU A 1 176 ? -6.543 6.459 7.376 1.00 98.50 176 LEU A C 1
ATOM 1394 O O . LEU A 1 176 ? -6.711 6.215 6.184 1.00 98.50 176 LEU A O 1
ATOM 1398 N N . ILE A 1 177 ? -7.461 7.091 8.117 1.00 98.38 177 ILE A N 1
ATOM 1399 C CA . ILE A 1 177 ? -8.679 7.688 7.543 1.00 98.38 177 ILE A CA 1
ATOM 1400 C C . ILE A 1 177 ? -8.300 8.822 6.585 1.00 98.38 177 ILE A C 1
ATOM 1402 O O . ILE A 1 177 ? -8.726 8.813 5.434 1.00 98.38 177 ILE A O 1
ATOM 1406 N N . GLU A 1 178 ? -7.454 9.748 7.040 1.00 98.50 178 GLU A N 1
ATOM 1407 C CA . GLU A 1 178 ? -6.982 10.883 6.240 1.00 98.50 178 GLU A CA 1
ATOM 1408 C C . GLU A 1 178 ? -6.245 10.415 4.974 1.00 98.50 178 GLU A C 1
ATOM 1410 O O . GLU A 1 178 ? -6.510 10.897 3.876 1.00 98.50 178 GLU A O 1
ATOM 1415 N N . LEU A 1 179 ? -5.356 9.426 5.093 1.00 98.50 179 LEU A N 1
ATOM 1416 C CA . LEU A 1 179 ? -4.624 8.878 3.951 1.00 98.50 179 LEU A CA 1
ATOM 1417 C C . LEU A 1 179 ? -5.528 8.174 2.945 1.00 98.50 179 LEU A C 1
ATOM 1419 O O . LEU A 1 179 ? -5.278 8.274 1.747 1.00 98.50 179 LEU A O 1
ATOM 1423 N N . ALA A 1 180 ? -6.555 7.456 3.402 1.00 98.62 180 ALA A N 1
ATOM 1424 C CA . ALA A 1 180 ? -7.497 6.814 2.494 1.00 98.62 180 ALA A CA 1
ATOM 1425 C C . ALA A 1 180 ? -8.218 7.853 1.622 1.00 98.62 180 ALA A C 1
ATOM 1427 O O . ALA A 1 180 ? -8.279 7.676 0.406 1.00 98.62 180 ALA A O 1
ATOM 1428 N N . GLU A 1 181 ? -8.684 8.954 2.219 1.00 98.50 181 GLU A N 1
ATOM 1429 C CA . GLU A 1 181 ? -9.282 10.082 1.496 1.00 98.50 181 GLU A CA 1
ATOM 1430 C C . GLU A 1 181 ? -8.280 10.708 0.515 1.00 98.50 181 GLU A C 1
ATOM 1432 O O . GLU A 1 181 ? -8.545 10.776 -0.686 1.00 98.50 181 GLU A O 1
ATOM 1437 N N . ILE A 1 182 ? -7.078 11.052 0.993 1.00 98.44 182 ILE A N 1
ATOM 1438 C CA . ILE A 1 182 ? -6.016 11.643 0.168 1.00 98.44 182 ILE A CA 1
ATOM 1439 C C . ILE A 1 182 ? -5.667 10.752 -1.028 1.00 98.44 182 ILE A C 1
ATOM 1441 O O . ILE A 1 182 ? -5.485 11.262 -2.133 1.00 98.44 182 ILE A O 1
ATOM 1445 N N . TYR A 1 183 ? -5.535 9.437 -0.840 1.00 98.44 183 TYR A N 1
ATOM 1446 C CA . TYR A 1 183 ? -5.176 8.535 -1.931 1.00 98.44 183 TYR A CA 1
ATOM 1447 C C . TYR A 1 183 ? -6.317 8.347 -2.924 1.00 98.44 183 TYR A C 1
ATOM 1449 O O . TYR A 1 183 ? -6.058 8.394 -4.125 1.00 98.44 183 TYR A O 1
ATOM 1457 N N . VAL A 1 184 ? -7.562 8.199 -2.462 1.00 98.25 184 VAL A N 1
ATOM 1458 C CA . VAL A 1 184 ? -8.731 8.141 -3.356 1.00 98.25 184 VAL A CA 1
ATOM 1459 C C . VAL A 1 184 ? -8.794 9.384 -4.245 1.00 98.25 184 VAL A C 1
ATOM 1461 O O . VAL A 1 184 ? -8.991 9.247 -5.452 1.00 98.25 184 VAL A O 1
ATOM 1464 N N . ASP A 1 185 ? -8.529 10.565 -3.689 1.00 97.56 185 ASP A N 1
ATOM 1465 C CA . ASP A 1 185 ? -8.530 11.818 -4.444 1.00 97.56 185 ASP A CA 1
ATOM 1466 C C . ASP A 1 185 ? -7.310 11.963 -5.367 1.00 97.56 185 ASP A C 1
ATOM 1468 O O . ASP A 1 185 ? -7.433 12.374 -6.522 1.00 97.56 185 ASP A O 1
ATOM 1472 N N . ALA A 1 186 ? -6.111 11.641 -4.875 1.00 96.62 186 ALA A N 1
ATOM 1473 C CA . ALA A 1 186 ? -4.862 11.923 -5.578 1.00 96.62 186 ALA A CA 1
ATOM 1474 C C . ALA A 1 186 ? -4.484 10.880 -6.633 1.00 96.62 186 ALA A C 1
ATOM 1476 O O . ALA A 1 186 ? -3.809 11.231 -7.605 1.00 96.62 186 ALA A O 1
ATOM 1477 N N . VAL A 1 187 ? -4.845 9.609 -6.430 1.00 95.94 187 VAL A N 1
ATOM 1478 C CA . VAL A 1 187 ? -4.615 8.540 -7.417 1.00 95.94 187 VAL A CA 1
ATOM 1479 C C . VAL A 1 187 ? -5.858 8.273 -8.264 1.00 95.94 187 VAL A C 1
ATOM 1481 O O . VAL A 1 187 ? -5.729 7.821 -9.398 1.00 95.94 187 VAL A O 1
ATOM 1484 N N . GLY A 1 188 ? -7.043 8.610 -7.747 1.00 96.25 188 GLY A N 1
ATOM 1485 C CA . GLY A 1 188 ? -8.344 8.300 -8.329 1.00 96.25 188 GLY A CA 1
ATOM 1486 C C . GLY A 1 188 ? -8.936 7.007 -7.763 1.00 96.25 188 GLY A C 1
ATOM 1487 O O . GLY A 1 188 ? -8.244 6.000 -7.619 1.00 96.25 188 GLY A O 1
ATOM 1488 N N . GLU A 1 189 ? -10.249 7.006 -7.514 1.00 96.69 189 GLU A N 1
ATOM 1489 C CA . GLU A 1 189 ? -11.013 5.873 -6.951 1.00 96.69 189 GLU A CA 1
ATOM 1490 C C . GLU A 1 189 ? -10.829 4.539 -7.689 1.00 96.69 189 GLU A C 1
ATOM 1492 O O . GLU A 1 189 ? -11.025 3.467 -7.123 1.00 96.69 189 GLU A O 1
ATOM 1497 N N . ASP A 1 190 ? -10.446 4.609 -8.957 1.00 95.12 190 ASP A N 1
ATOM 1498 C CA . ASP A 1 190 ? -10.240 3.493 -9.869 1.00 95.12 190 ASP A CA 1
ATOM 1499 C C . ASP A 1 190 ? -8.863 2.817 -9.723 1.00 95.12 190 ASP A C 1
ATOM 1501 O O . ASP A 1 190 ? -8.639 1.753 -10.301 1.00 95.12 190 ASP A O 1
ATOM 1505 N N . PHE A 1 191 ? -7.954 3.427 -8.959 1.00 96.19 191 PHE A N 1
ATOM 1506 C CA . PHE A 1 191 ? -6.568 2.991 -8.758 1.00 96.19 191 PHE A CA 1
ATOM 1507 C C . PHE A 1 191 ? -6.260 2.701 -7.282 1.00 96.19 191 PHE A C 1
ATOM 1509 O O . PHE A 1 191 ? -5.106 2.624 -6.865 1.00 96.19 191 PHE A O 1
ATOM 1516 N N . VAL A 1 192 ? -7.300 2.511 -6.474 1.00 98.12 192 VAL A N 1
ATOM 1517 C CA . VAL A 1 192 ? -7.180 2.104 -5.073 1.00 98.12 192 VAL A CA 1
ATOM 1518 C C . VAL A 1 192 ? -7.716 0.685 -4.919 1.00 98.12 192 VAL A C 1
ATOM 1520 O O . VAL A 1 192 ? -8.772 0.347 -5.453 1.00 98.12 192 VAL A O 1
ATOM 1523 N N . ILE A 1 193 ? -6.997 -0.165 -4.197 1.00 97.19 193 ILE A N 1
ATOM 1524 C CA . ILE A 1 193 ? -7.390 -1.550 -3.909 1.00 97.19 193 ILE A CA 1
ATOM 1525 C C . ILE A 1 193 ? -7.358 -1.801 -2.406 1.00 97.19 193 ILE A C 1
ATOM 1527 O O . ILE A 1 193 ? -6.759 -1.037 -1.654 1.00 97.19 193 ILE A O 1
ATOM 1531 N N . TRP A 1 194 ? -8.010 -2.869 -1.962 1.00 97.50 194 TRP A N 1
ATOM 1532 C CA . TRP A 1 194 ? -7.936 -3.331 -0.582 1.00 97.50 194 TRP A CA 1
ATOM 1533 C C . TRP A 1 194 ? -7.294 -4.711 -0.501 1.00 97.50 194 TRP A C 1
ATOM 1535 O O . TRP A 1 194 ? -7.574 -5.580 -1.327 1.00 97.50 194 TRP A O 1
ATOM 1545 N N . GLY A 1 195 ? -6.476 -4.915 0.527 1.00 94.00 195 GLY A N 1
ATOM 1546 C CA . GLY A 1 195 ? -5.873 -6.205 0.831 1.00 94.00 195 GLY A CA 1
ATOM 1547 C C . GLY A 1 195 ? -5.813 -6.462 2.333 1.00 94.00 195 GLY A C 1
ATOM 1548 O O . GLY A 1 195 ? -5.669 -5.554 3.154 1.00 94.00 195 GLY A O 1
ATOM 1549 N N . THR A 1 196 ? -5.970 -7.729 2.713 1.00 91.31 196 THR A N 1
ATOM 1550 C CA . THR A 1 196 ? -6.006 -8.134 4.125 1.00 91.31 196 THR A CA 1
ATOM 1551 C C . THR A 1 196 ? -4.619 -8.152 4.763 1.00 91.31 196 THR A C 1
ATOM 1553 O O . THR A 1 196 ? -4.502 -7.893 5.957 1.00 91.31 196 THR A O 1
ATOM 1556 N N . ASP A 1 197 ? -3.583 -8.485 3.988 1.00 93.50 197 ASP A N 1
ATOM 1557 C CA . ASP A 1 197 ? -2.279 -8.958 4.483 1.00 93.50 197 ASP A CA 1
ATOM 1558 C C . ASP A 1 197 ? -2.397 -10.217 5.383 1.00 93.50 197 ASP A C 1
ATOM 1560 O O . ASP A 1 197 ? -1.574 -10.461 6.270 1.00 93.50 197 ASP A O 1
ATOM 1564 N N . TRP A 1 198 ? -3.435 -11.044 5.167 1.00 91.38 198 TRP A N 1
ATOM 1565 C CA . TRP A 1 198 ? -3.543 -12.383 5.770 1.00 91.38 198 TRP A CA 1
ATOM 1566 C C . TRP A 1 198 ? -2.359 -13.256 5.300 1.00 91.38 198 TRP A C 1
ATOM 1568 O O . TRP A 1 198 ? -2.004 -13.183 4.122 1.00 91.38 198 TRP A O 1
ATOM 1578 N N . PRO A 1 199 ? -1.720 -14.074 6.163 1.00 89.06 199 PRO A N 1
ATOM 1579 C CA . PRO A 1 199 ? -2.159 -14.541 7.485 1.00 89.06 199 PRO A CA 1
ATOM 1580 C C . PRO A 1 199 ? -1.748 -13.678 8.687 1.00 89.06 199 PRO A C 1
ATOM 1582 O O . PRO A 1 199 ? -1.608 -14.209 9.783 1.00 89.06 199 PRO A O 1
ATOM 1585 N N . PHE A 1 200 ? -1.565 -12.363 8.518 1.00 87.56 200 PHE A N 1
ATOM 1586 C CA . PHE A 1 200 ? -1.260 -11.435 9.621 1.00 87.56 200 PHE A CA 1
ATOM 1587 C C . PHE A 1 200 ? -0.013 -11.868 10.398 1.00 87.56 200 PHE A C 1
ATOM 1589 O O . PHE A 1 200 ? -0.002 -11.953 11.622 1.00 87.56 200 PHE A O 1
ATOM 1596 N N . ILE A 1 201 ? 1.048 -12.217 9.664 1.00 74.94 201 ILE A N 1
ATOM 1597 C CA . ILE A 1 201 ? 2.273 -12.774 10.249 1.00 74.94 201 ILE A CA 1
ATOM 1598 C C . ILE A 1 201 ? 2.766 -11.851 11.373 1.00 74.94 201 ILE A C 1
ATOM 1600 O O . ILE A 1 201 ? 3.057 -10.685 11.100 1.00 74.94 201 ILE A O 1
ATOM 1604 N N . SER A 1 202 ? 2.884 -12.406 12.585 1.00 77.75 202 SER A N 1
ATOM 1605 C CA . SER A 1 202 ? 3.273 -11.745 13.847 1.00 77.75 202 SER A CA 1
ATOM 1606 C C . SER A 1 202 ? 2.207 -10.890 14.551 1.00 77.75 202 SER A C 1
ATOM 1608 O O . SER A 1 202 ? 2.474 -10.395 15.645 1.00 77.75 202 SER A O 1
ATOM 1610 N N . ASP A 1 203 ? 1.006 -10.757 13.992 1.00 80.19 203 ASP A N 1
ATOM 1611 C CA . ASP A 1 203 ? -0.051 -9.872 14.488 1.00 80.19 203 ASP A CA 1
ATOM 1612 C C . ASP A 1 203 ? -1.258 -10.689 14.984 1.00 80.19 203 ASP A C 1
ATOM 1614 O O . ASP A 1 203 ? -2.157 -11.073 14.235 1.00 80.19 203 ASP A O 1
ATOM 1618 N N . VAL A 1 204 ? -1.269 -10.985 16.286 1.00 78.25 204 VAL A N 1
ATOM 1619 C CA . VAL A 1 204 ? -2.289 -11.839 16.917 1.00 78.25 204 VAL A CA 1
ATOM 1620 C C . VAL A 1 204 ? -3.602 -11.085 17.143 1.00 78.25 204 VAL A C 1
ATOM 1622 O O . VAL A 1 204 ? -3.618 -9.910 17.507 1.00 78.25 204 VAL A O 1
ATOM 1625 N N . GLY A 1 205 ? -4.720 -11.785 16.929 1.00 85.00 205 GLY A N 1
ATOM 1626 C CA . GLY A 1 205 ? -6.072 -11.270 17.162 1.00 85.00 205 GLY A CA 1
ATOM 1627 C C . GLY A 1 205 ? -6.639 -10.421 16.021 1.00 85.00 205 GLY A C 1
ATOM 1628 O O . GLY A 1 205 ? -7.802 -10.014 16.088 1.00 85.00 205 GLY A O 1
ATOM 1629 N N . VAL A 1 206 ? -5.855 -10.162 14.969 1.00 90.62 206 VAL A N 1
ATOM 1630 C CA . VAL A 1 206 ? -6.347 -9.527 13.742 1.00 90.62 206 VAL A CA 1
ATOM 1631 C C . VAL A 1 206 ? -7.347 -10.465 13.070 1.00 90.62 206 VAL A C 1
ATOM 1633 O O . VAL A 1 206 ? -7.111 -11.664 12.928 1.00 90.62 206 VAL A O 1
ATOM 1636 N N . THR A 1 207 ? -8.482 -9.918 12.641 1.00 91.19 207 THR A N 1
ATOM 1637 C CA . THR A 1 207 ? -9.487 -10.665 11.878 1.00 91.19 207 THR A CA 1
ATOM 1638 C C . THR A 1 207 ? -9.827 -9.918 10.602 1.00 91.19 207 THR A C 1
ATOM 1640 O O . THR A 1 207 ? -9.879 -8.687 10.590 1.00 91.19 207 THR A O 1
ATOM 1643 N N . ILE A 1 208 ? -10.133 -10.662 9.537 1.00 93.00 208 ILE A N 1
ATOM 1644 C CA . ILE A 1 208 ? -10.608 -10.079 8.274 1.00 93.00 208 ILE A CA 1
ATOM 1645 C C . ILE A 1 208 ? -11.855 -9.219 8.526 1.00 93.00 208 ILE A C 1
ATOM 1647 O O . ILE A 1 208 ? -11.953 -8.109 8.010 1.00 93.00 208 ILE A O 1
ATOM 1651 N N . GLN A 1 209 ? -12.776 -9.691 9.374 1.00 92.25 209 GLN A N 1
ATOM 1652 C CA . GLN A 1 209 ? -13.992 -8.949 9.703 1.00 92.25 209 GLN A CA 1
ATOM 1653 C C . GLN A 1 209 ? -13.696 -7.597 10.359 1.00 92.25 209 GLN A C 1
ATOM 1655 O O . GLN A 1 209 ? -14.329 -6.610 10.004 1.00 92.25 209 GLN A O 1
ATOM 1660 N N . ALA A 1 210 ? -12.739 -7.522 11.287 1.00 92.88 210 ALA A N 1
ATOM 1661 C CA . ALA A 1 210 ? -12.382 -6.250 11.909 1.00 92.88 210 ALA A CA 1
ATOM 1662 C C . ALA A 1 210 ? -11.780 -5.259 10.900 1.00 92.88 210 ALA A C 1
ATOM 1664 O O . ALA A 1 210 ? -12.127 -4.082 10.928 1.00 92.88 210 ALA A O 1
ATOM 1665 N N . LEU A 1 211 ? -10.950 -5.728 9.961 1.00 94.62 211 LEU A N 1
ATOM 1666 C CA . LEU A 1 211 ? -10.438 -4.881 8.878 1.00 94.62 211 LEU A CA 1
ATOM 1667 C C . LEU A 1 211 ? -11.571 -4.396 7.955 1.00 94.62 211 LEU A C 1
ATOM 1669 O O . LEU A 1 211 ? -11.599 -3.228 7.574 1.00 94.62 211 LEU A O 1
ATOM 1673 N N . LEU A 1 212 ? -12.547 -5.257 7.645 1.00 94.44 212 LEU A N 1
ATOM 1674 C CA . LEU A 1 212 ? -13.740 -4.886 6.875 1.00 94.44 212 LEU A CA 1
ATOM 1675 C C . LEU A 1 212 ? -14.658 -3.902 7.620 1.00 94.44 212 LEU A C 1
ATOM 1677 O O . LEU A 1 212 ? -15.276 -3.055 6.976 1.00 94.44 212 LEU A O 1
ATOM 1681 N N . ASP A 1 213 ? -14.755 -3.998 8.948 1.00 94.56 213 ASP A N 1
ATOM 1682 C CA . ASP A 1 213 ? -15.550 -3.092 9.790 1.00 94.56 213 ASP A CA 1
ATOM 1683 C C . ASP A 1 213 ? -14.993 -1.655 9.776 1.00 94.56 213 ASP A C 1
ATOM 1685 O O . ASP A 1 213 ? -15.752 -0.700 9.928 1.00 94.56 213 ASP A O 1
ATOM 1689 N N . VAL A 1 214 ? -13.686 -1.480 9.548 1.00 95.38 214 VAL A N 1
ATOM 1690 C CA . VAL A 1 214 ? -13.033 -0.158 9.468 1.00 95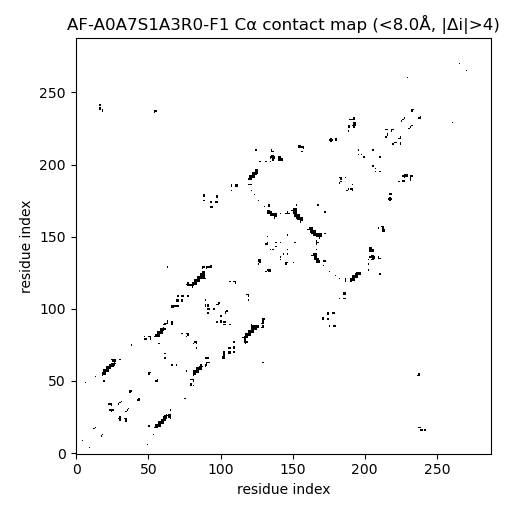.38 214 VAL A CA 1
ATOM 1691 C C . VAL A 1 214 ? -13.204 0.493 8.091 1.00 95.38 214 VAL A C 1
ATOM 1693 O O . VAL A 1 214 ? -13.172 1.717 7.983 1.00 95.38 214 VAL A O 1
ATOM 1696 N N . MET A 1 215 ? -13.449 -0.282 7.031 1.00 95.94 215 MET A N 1
ATOM 1697 C CA . MET A 1 215 ? -13.550 0.243 5.661 1.00 95.94 215 MET A CA 1
ATOM 1698 C C . MET A 1 215 ? -14.559 1.386 5.467 1.00 95.94 215 MET A C 1
ATOM 1700 O O . MET A 1 215 ? -14.257 2.292 4.694 1.00 95.94 215 MET A O 1
ATOM 1704 N N . PRO A 1 216 ? -15.734 1.421 6.127 1.00 95.75 216 PRO A N 1
ATOM 1705 C CA . PRO A 1 216 ? -16.632 2.572 6.053 1.00 95.75 216 PRO A CA 1
ATOM 1706 C C . PRO A 1 216 ? -16.076 3.864 6.657 1.00 95.75 216 PRO A C 1
ATOM 1708 O O . PRO A 1 216 ? -16.590 4.930 6.339 1.00 95.75 216 PRO A O 1
ATOM 1711 N N . LEU A 1 217 ? -15.060 3.780 7.519 1.00 96.69 217 LEU A N 1
ATOM 1712 C CA . LEU A 1 217 ? -14.361 4.946 8.055 1.00 96.69 217 LEU A CA 1
ATOM 1713 C C . LEU A 1 217 ? -13.303 5.447 7.067 1.00 96.69 217 LEU A C 1
ATOM 1715 O O . LEU A 1 217 ? -13.210 6.646 6.850 1.00 96.69 217 LEU A O 1
ATOM 1719 N N . TRP A 1 218 ? -12.546 4.540 6.440 1.00 97.94 218 TRP A N 1
ATOM 1720 C CA . TRP A 1 218 ? -11.547 4.890 5.418 1.00 97.94 218 TRP A CA 1
ATOM 1721 C C . TRP A 1 218 ? -12.179 5.380 4.116 1.00 97.94 218 TRP A C 1
ATOM 1723 O O . TRP A 1 218 ? -11.700 6.321 3.499 1.00 97.94 218 TRP A O 1
ATOM 1733 N N . VAL A 1 219 ? -13.262 4.733 3.685 1.00 98.06 219 VAL A N 1
ATOM 1734 C CA . VAL A 1 219 ? -13.954 5.030 2.429 1.00 98.06 219 VAL A CA 1
ATOM 1735 C C . VAL A 1 219 ? -15.458 5.076 2.707 1.00 98.06 219 VAL A C 1
ATOM 1737 O O . VAL A 1 219 ? -16.148 4.058 2.558 1.00 98.06 219 VAL A O 1
ATOM 1740 N N . PRO A 1 220 ? -16.003 6.230 3.137 1.00 97.00 220 PRO A N 1
ATOM 1741 C CA . PRO A 1 220 ? -17.414 6.347 3.514 1.00 97.00 220 PRO A CA 1
ATOM 1742 C C . PRO A 1 220 ? -18.382 6.078 2.360 1.00 97.00 220 PRO A C 1
ATOM 1744 O O . PRO A 1 220 ? -19.409 5.415 2.553 1.00 97.00 220 PRO A O 1
ATOM 1747 N N . ASN A 1 221 ? -18.035 6.527 1.149 1.00 97.56 221 ASN A N 1
ATOM 1748 C CA . ASN A 1 221 ? -18.846 6.326 -0.048 1.00 97.56 221 ASN A CA 1
ATOM 1749 C C . ASN A 1 221 ? -18.912 4.834 -0.419 1.00 97.56 221 ASN A C 1
ATOM 1751 O O . ASN A 1 221 ? -17.900 4.207 -0.731 1.00 97.56 221 ASN A O 1
ATOM 1755 N N . VAL A 1 222 ? -20.122 4.268 -0.393 1.00 95.81 222 VAL A N 1
ATOM 1756 C CA . VAL A 1 222 ? -20.348 2.838 -0.645 1.00 95.81 222 VAL A CA 1
ATOM 1757 C C . VAL A 1 222 ? -19.954 2.413 -2.057 1.00 95.81 222 VAL A C 1
ATOM 1759 O O . VAL A 1 222 ? -19.324 1.371 -2.198 1.00 95.81 222 VAL A O 1
ATOM 1762 N N . THR A 1 223 ? -20.231 3.231 -3.073 1.00 96.81 223 THR A N 1
ATOM 1763 C CA . THR A 1 223 ? -19.908 2.918 -4.472 1.00 96.81 223 THR A CA 1
ATOM 1764 C C . THR A 1 223 ? -18.396 2.875 -4.687 1.00 96.81 223 THR A C 1
ATOM 1766 O O . THR A 1 223 ? -17.880 1.955 -5.316 1.00 96.81 223 THR A O 1
ATOM 1769 N N . VAL A 1 224 ? -17.665 3.832 -4.107 1.00 97.75 224 VAL A N 1
ATOM 1770 C CA . VAL A 1 224 ? -16.191 3.855 -4.137 1.00 97.75 224 VAL A CA 1
ATOM 1771 C C . VAL A 1 224 ? -15.625 2.648 -3.391 1.00 97.75 224 VAL A C 1
ATOM 1773 O O . VAL A 1 224 ? -14.738 1.952 -3.880 1.00 97.75 224 VAL A O 1
ATOM 1776 N N . ARG A 1 225 ? -16.178 2.342 -2.216 1.00 96.75 225 ARG A N 1
ATOM 1777 C CA . ARG A 1 225 ? -15.748 1.207 -1.398 1.00 96.75 225 ARG A CA 1
ATOM 1778 C C . ARG A 1 225 ? -15.968 -0.138 -2.097 1.00 96.75 225 ARG A C 1
ATOM 1780 O O . ARG A 1 225 ? -15.117 -1.011 -1.980 1.00 96.75 225 ARG A O 1
ATOM 1787 N N . GLU A 1 226 ? -17.063 -0.317 -2.834 1.00 94.75 226 GLU A N 1
ATOM 1788 C CA . GLU A 1 226 ? -17.312 -1.521 -3.644 1.00 94.75 226 GLU A CA 1
ATOM 1789 C C . GLU A 1 226 ? -16.271 -1.698 -4.753 1.00 94.75 226 GLU A C 1
ATOM 1791 O O . GLU A 1 226 ? -15.802 -2.816 -4.984 1.00 94.75 226 GLU A O 1
ATOM 1796 N N . LYS A 1 227 ? -15.843 -0.599 -5.389 1.00 95.00 227 LYS A N 1
ATOM 1797 C CA . LYS A 1 227 ? -14.741 -0.646 -6.354 1.00 95.00 227 LYS A CA 1
ATOM 1798 C C . LYS A 1 227 ? -13.456 -1.150 -5.705 1.00 95.00 227 LYS A C 1
ATOM 1800 O O . LYS A 1 227 ? -12.871 -2.126 -6.174 1.00 95.00 227 LYS A O 1
ATOM 1805 N N . ILE A 1 228 ? -13.066 -0.527 -4.599 1.00 95.88 228 ILE A N 1
ATOM 1806 C CA . ILE A 1 228 ? -11.817 -0.807 -3.882 1.00 95.88 228 ILE A CA 1
ATOM 1807 C C . ILE A 1 228 ? -11.774 -2.242 -3.334 1.00 95.88 228 ILE A C 1
ATOM 1809 O O . ILE A 1 228 ? -10.735 -2.895 -3.408 1.00 95.88 228 ILE A O 1
ATOM 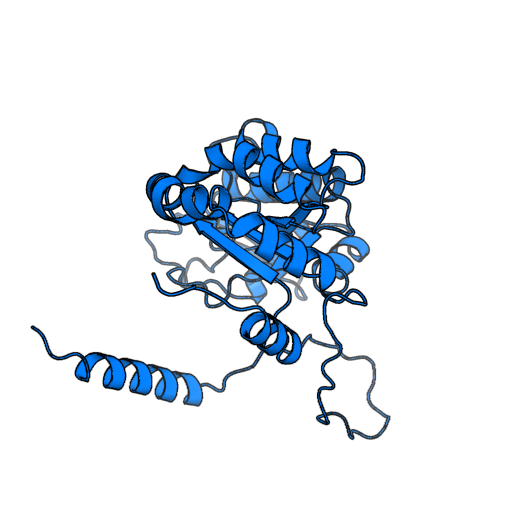1813 N N . LEU A 1 229 ? -12.897 -2.751 -2.816 1.00 94.25 229 LEU A N 1
ATOM 1814 C CA . LEU A 1 229 ? -12.988 -4.089 -2.220 1.00 94.25 229 LEU A CA 1
ATOM 1815 C C . LEU A 1 229 ? -12.975 -5.242 -3.235 1.00 94.25 229 LEU A C 1
ATOM 1817 O O . LEU A 1 229 ? -12.801 -6.386 -2.818 1.00 94.25 229 LEU A O 1
ATOM 1821 N N . GLY A 1 230 ? -13.182 -4.994 -4.533 1.00 85.56 230 GLY A N 1
ATOM 1822 C CA . GLY A 1 230 ? -13.246 -6.107 -5.485 1.00 85.56 230 GLY A CA 1
ATOM 1823 C C . GLY A 1 230 ? -13.297 -5.771 -6.972 1.00 85.56 230 GLY A C 1
ATOM 1824 O O . GLY A 1 230 ? -12.745 -6.531 -7.758 1.00 85.56 230 GLY A O 1
ATOM 1825 N N . LEU A 1 231 ? -13.891 -4.654 -7.406 1.00 88.50 231 LEU A N 1
ATOM 1826 C CA . LEU A 1 231 ? -13.987 -4.377 -8.853 1.00 88.50 231 LEU A CA 1
ATOM 1827 C C . LEU A 1 231 ? -12.669 -3.865 -9.450 1.00 88.50 231 LEU A C 1
ATOM 1829 O O . LEU A 1 231 ? -12.313 -4.229 -10.569 1.00 88.50 231 LEU A O 1
ATOM 1833 N N . ASN A 1 232 ? -11.930 -3.042 -8.708 1.00 92.00 232 ASN A N 1
ATOM 1834 C CA . ASN A 1 232 ? -10.631 -2.523 -9.125 1.00 92.00 232 ASN A CA 1
ATOM 1835 C C . ASN A 1 232 ? -9.579 -3.623 -9.353 1.00 92.00 232 ASN A C 1
ATOM 1837 O O . ASN A 1 232 ? -8.946 -3.589 -10.410 1.00 92.00 232 ASN A O 1
ATOM 1841 N N . PRO A 1 233 ? -9.406 -4.623 -8.461 1.00 83.50 233 PRO A N 1
ATOM 1842 C CA . PRO A 1 233 ? -8.451 -5.706 -8.710 1.00 83.50 233 PRO A CA 1
ATOM 1843 C C . PRO A 1 233 ? -8.868 -6.671 -9.839 1.00 83.50 233 PRO A C 1
ATOM 1845 O O . PRO A 1 233 ? -8.022 -7.406 -10.337 1.00 83.50 233 PRO A O 1
ATOM 1848 N N . VAL A 1 234 ? -10.135 -6.670 -10.279 1.00 74.19 234 VAL A N 1
ATOM 1849 C CA . VAL A 1 234 ? -10.698 -7.642 -11.249 1.00 74.19 234 VAL A CA 1
ATOM 1850 C C . VAL A 1 234 ? -10.795 -7.075 -12.682 1.00 74.19 234 VAL A C 1
ATOM 1852 O O . VAL A 1 234 ? -11.524 -7.586 -13.528 1.00 74.19 234 VAL A O 1
ATOM 1855 N N . ARG A 1 235 ? -10.060 -6.010 -13.021 1.00 58.06 235 ARG A N 1
ATOM 1856 C CA . ARG A 1 235 ? -10.163 -5.402 -14.362 1.00 58.06 235 ARG A CA 1
ATOM 1857 C C . ARG A 1 235 ? -9.735 -6.350 -15.492 1.00 58.06 235 ARG A C 1
ATOM 1859 O O . ARG A 1 235 ? -8.777 -7.113 -15.368 1.00 58.06 235 ARG A O 1
ATOM 1866 N N . ASN A 1 236 ? -10.460 -6.259 -16.613 1.00 42.53 236 ASN A N 1
ATOM 1867 C CA . ASN A 1 236 ? -10.185 -7.006 -17.843 1.00 42.53 236 ASN A CA 1
ATOM 1868 C C . ASN A 1 236 ? -8.720 -6.822 -18.266 1.00 42.53 236 ASN A C 1
ATOM 1870 O O . ASN A 1 236 ? -8.284 -5.696 -18.491 1.00 42.53 236 ASN A O 1
ATOM 1874 N N . GLY A 1 237 ? -7.995 -7.933 -18.399 1.00 42.22 237 GLY A N 1
ATOM 1875 C CA . GLY A 1 237 ? -6.587 -7.967 -18.810 1.00 42.22 237 GLY A CA 1
ATOM 1876 C C . GLY A 1 237 ? -5.601 -8.214 -17.663 1.00 42.22 237 GLY A C 1
ATOM 1877 O O . GLY A 1 237 ? -4.596 -8.881 -17.879 1.00 42.22 237 GLY A O 1
ATOM 1878 N N . THR A 1 238 ? -5.904 -7.787 -16.432 1.00 42.28 238 THR A N 1
ATOM 1879 C CA . THR A 1 238 ? -4.979 -7.928 -15.289 1.00 42.28 238 THR A CA 1
ATOM 1880 C C . THR A 1 238 ? -5.127 -9.259 -14.573 1.00 42.28 238 THR A C 1
ATOM 1882 O O . THR A 1 238 ? -4.141 -9.854 -14.156 1.00 42.28 238 THR A O 1
ATOM 1885 N N . VAL A 1 239 ? -6.349 -9.774 -14.478 1.00 39.94 239 VAL A N 1
ATOM 1886 C CA . VAL A 1 239 ? -6.594 -11.179 -14.171 1.00 39.94 239 VAL A CA 1
ATOM 1887 C C . VAL A 1 239 ? -6.940 -11.791 -15.510 1.00 39.94 239 VAL A C 1
ATOM 1889 O O . VAL A 1 239 ? -8.013 -11.542 -16.061 1.00 39.94 239 VAL A O 1
ATOM 1892 N N . GLY A 1 240 ? -6.011 -12.567 -16.075 1.00 37.03 240 GLY A N 1
ATOM 1893 C CA . GLY A 1 240 ? -6.441 -13.527 -17.075 1.00 37.03 240 GLY A CA 1
ATOM 1894 C C . GLY A 1 240 ? -7.565 -14.295 -16.403 1.00 37.03 240 GLY A C 1
ATOM 1895 O O . GLY A 1 240 ? -7.356 -14.825 -15.312 1.00 37.03 240 GLY A O 1
ATOM 1896 N N . VAL A 1 241 ? -8.750 -14.305 -17.003 1.00 37.72 241 VAL A N 1
ATOM 1897 C CA . VAL A 1 241 ? -9.712 -15.378 -16.784 1.00 37.72 241 VAL A CA 1
ATOM 1898 C C . VAL A 1 241 ? -8.992 -16.662 -17.186 1.00 37.72 241 VAL A C 1
ATOM 1900 O O . VAL A 1 241 ? -9.172 -17.194 -18.274 1.00 37.72 241 VAL A O 1
ATOM 1903 N N . SER A 1 242 ? -8.088 -17.117 -16.318 1.00 32.72 242 SER A N 1
ATOM 1904 C CA . SER A 1 242 ? -7.715 -18.502 -16.228 1.00 32.72 242 SER A CA 1
ATOM 1905 C C . SER A 1 242 ? -9.062 -19.161 -16.022 1.00 32.72 242 SER A C 1
ATOM 1907 O O . SER A 1 242 ? -9.765 -18.790 -15.069 1.00 32.72 242 SER A O 1
ATOM 1909 N N . PRO A 1 243 ? -9.524 -19.981 -16.973 1.00 31.34 243 PRO A N 1
ATOM 1910 C CA . PRO A 1 243 ? -10.785 -20.641 -16.786 1.00 31.34 243 PRO A CA 1
ATOM 1911 C C . PRO A 1 243 ? -10.603 -21.447 -15.508 1.00 31.34 243 PRO A C 1
ATOM 1913 O O . PRO A 1 243 ? -9.837 -22.409 -15.464 1.00 31.34 243 PRO A O 1
ATOM 1916 N N . LEU A 1 244 ? -11.294 -21.030 -14.450 1.00 33.59 244 LEU A N 1
ATOM 1917 C CA . LEU A 1 244 ? -11.703 -21.934 -13.396 1.00 33.59 244 LEU A CA 1
ATOM 1918 C C . LEU A 1 244 ? -12.609 -22.967 -14.082 1.00 33.59 244 LEU A C 1
ATOM 1920 O O . LEU A 1 244 ? -13.831 -22.888 -14.025 1.00 33.59 244 LEU A O 1
ATOM 1924 N N . PHE A 1 245 ? -12.016 -23.885 -14.840 1.00 27.61 245 PHE A N 1
ATOM 1925 C CA . PHE A 1 245 ? -12.685 -25.086 -15.303 1.00 27.61 245 PHE A CA 1
ATOM 1926 C C . PHE A 1 245 ? -12.970 -25.952 -14.071 1.00 27.61 245 PHE A C 1
ATOM 1928 O O . PHE A 1 245 ? -12.125 -26.069 -13.185 1.00 27.61 245 PHE A O 1
ATOM 1935 N N . PRO A 1 246 ? -14.126 -26.619 -14.027 1.00 39.44 246 PRO A N 1
ATOM 1936 C CA . PRO A 1 246 ? -15.429 -26.027 -13.799 1.00 39.44 246 PRO A CA 1
ATOM 1937 C C . PRO A 1 246 ? -15.860 -26.315 -12.352 1.00 39.44 246 PRO A C 1
ATOM 1939 O O . PRO A 1 246 ? -16.074 -27.465 -11.979 1.00 39.44 246 PRO A O 1
ATOM 1942 N N . LEU A 1 247 ? -16.032 -25.276 -11.534 1.00 34.34 247 LEU A N 1
ATOM 1943 C CA . LEU A 1 247 ? -16.746 -25.385 -10.247 1.00 34.34 247 LEU A CA 1
ATOM 1944 C C . LEU A 1 247 ? -18.183 -24.844 -10.323 1.00 34.34 247 LEU A C 1
ATOM 1946 O O . LEU A 1 247 ? -18.861 -24.729 -9.307 1.00 34.34 247 LEU A O 1
ATOM 1950 N N . LEU A 1 248 ? -18.667 -24.527 -11.527 1.00 34.75 248 LEU A N 1
ATOM 1951 C CA . LEU A 1 248 ? -20.000 -23.971 -11.750 1.00 34.75 248 LEU A CA 1
ATOM 1952 C C . LEU A 1 248 ? -20.719 -24.691 -12.896 1.00 34.75 248 LEU A C 1
ATOM 1954 O O . LEU A 1 248 ? -21.060 -24.085 -13.902 1.00 34.75 248 LEU A O 1
ATOM 1958 N N . ASP A 1 249 ? -20.993 -25.980 -12.700 1.00 31.47 249 ASP A N 1
ATOM 1959 C CA . ASP A 1 249 ? -22.260 -26.562 -13.156 1.00 31.47 249 ASP A CA 1
ATOM 1960 C C . ASP A 1 249 ? -23.211 -26.564 -11.951 1.00 31.47 249 ASP A C 1
ATOM 1962 O O . ASP A 1 249 ? -23.397 -27.571 -11.267 1.00 31.47 249 ASP A O 1
ATOM 1966 N N . LEU A 1 250 ? -23.781 -25.397 -11.640 1.00 36.19 250 LEU A N 1
ATOM 1967 C CA . LEU A 1 250 ? -24.918 -25.296 -10.727 1.00 36.19 250 LEU A CA 1
ATOM 1968 C C . LEU A 1 250 ? -26.131 -24.769 -11.509 1.00 36.19 250 LEU A C 1
ATOM 1970 O O . LEU A 1 250 ? -26.014 -23.753 -12.198 1.00 36.19 250 LEU A O 1
ATOM 1974 N N . PRO A 1 251 ? -27.290 -25.452 -11.439 1.00 29.69 251 PRO A N 1
ATOM 1975 C CA . PRO A 1 251 ? -28.480 -25.071 -12.188 1.00 29.69 251 PRO A CA 1
ATOM 1976 C C . PRO A 1 251 ? -29.015 -23.699 -11.742 1.00 29.69 251 PRO A C 1
ATOM 1978 O O . PRO A 1 251 ? -28.832 -23.295 -10.590 1.00 29.69 251 PRO A O 1
ATOM 1981 N N . PRO A 1 252 ? -29.709 -22.970 -12.634 1.00 35.59 252 PRO A N 1
ATOM 1982 C CA . PRO A 1 252 ? -30.076 -21.585 -12.398 1.00 35.59 252 PRO A CA 1
ATOM 1983 C C . PRO A 1 252 ? -31.311 -21.514 -11.501 1.00 35.59 252 PRO A C 1
ATOM 1985 O O . PRO A 1 252 ? -32.431 -21.580 -11.998 1.00 35.59 252 PRO A O 1
ATOM 1988 N N . ALA A 1 253 ? -31.115 -21.375 -10.189 1.00 36.44 253 ALA A N 1
ATOM 1989 C CA . ALA A 1 253 ? -32.064 -20.712 -9.290 1.00 36.44 253 ALA A CA 1
ATOM 1990 C C . ALA A 1 253 ? -31.527 -20.653 -7.853 1.00 36.44 253 ALA A C 1
ATOM 1992 O O . ALA A 1 253 ? -31.822 -21.549 -7.073 1.00 36.44 253 ALA A O 1
ATOM 1993 N N . LEU A 1 254 ? -30.837 -19.573 -7.470 1.00 29.27 254 LEU A N 1
ATOM 1994 C CA . LEU A 1 254 ? -30.869 -19.053 -6.095 1.00 29.27 254 LEU A CA 1
ATOM 1995 C C . LEU A 1 254 ? -30.678 -17.520 -6.110 1.00 29.27 254 LEU A C 1
ATOM 1997 O O . LEU A 1 254 ? -29.983 -17.002 -6.985 1.00 29.27 254 LEU A O 1
ATOM 2001 N N . PRO A 1 255 ? -31.343 -16.783 -5.200 1.00 29.88 255 PRO A N 1
ATOM 2002 C CA . PRO A 1 255 ? -31.388 -15.326 -5.215 1.00 29.88 255 PRO A CA 1
ATOM 2003 C C . PRO A 1 255 ? -30.044 -14.730 -4.791 1.00 29.88 255 PRO A C 1
ATOM 2005 O O . PRO A 1 255 ? -29.298 -15.344 -4.038 1.00 29.88 255 PRO A O 1
ATOM 2008 N N . SER A 1 256 ? -29.768 -13.524 -5.283 1.00 33.41 256 SER A N 1
ATOM 2009 C CA . SER A 1 256 ? -28.574 -12.700 -5.079 1.00 33.41 256 SER A CA 1
ATOM 2010 C C . SER A 1 256 ? -27.867 -12.899 -3.728 1.00 33.41 256 SER A C 1
ATOM 2012 O O . SER A 1 256 ? -28.183 -12.230 -2.745 1.00 33.41 256 SER A O 1
ATOM 2014 N N . PHE A 1 257 ? -26.858 -13.771 -3.704 1.00 27.41 257 PHE A N 1
ATOM 2015 C CA . PHE A 1 257 ? -25.840 -13.827 -2.661 1.00 27.41 257 PHE A CA 1
ATOM 2016 C C . PHE A 1 257 ? -24.475 -13.542 -3.293 1.00 27.41 257 PHE A C 1
ATOM 2018 O O . PHE A 1 257 ? -24.152 -14.049 -4.363 1.00 27.41 257 PHE A O 1
ATOM 2025 N N . PHE A 1 258 ? -23.735 -12.657 -2.626 1.00 28.59 258 PHE A N 1
ATOM 2026 C CA . PHE A 1 258 ? -22.350 -12.245 -2.853 1.00 28.59 258 PHE A CA 1
ATOM 2027 C C . PHE A 1 258 ? -21.497 -13.222 -3.683 1.00 28.59 258 PHE A C 1
ATOM 2029 O O . PHE A 1 258 ? -21.235 -14.342 -3.253 1.00 28.59 258 PHE A O 1
ATOM 2036 N N . ILE A 1 259 ? -20.954 -12.746 -4.809 1.00 25.34 259 ILE A N 1
ATOM 2037 C CA . ILE A 1 259 ? -19.773 -13.365 -5.420 1.00 25.34 259 ILE A CA 1
ATOM 2038 C C . ILE A 1 259 ? -18.575 -12.931 -4.571 1.00 25.34 259 ILE A C 1
ATOM 2040 O O . ILE A 1 259 ? -18.031 -11.841 -4.743 1.00 25.34 259 ILE A O 1
ATOM 2044 N N . ALA A 1 260 ? -18.214 -13.762 -3.595 1.00 26.92 260 ALA A N 1
ATOM 2045 C CA . ALA A 1 260 ? -16.921 -13.687 -2.937 1.00 26.92 260 ALA A CA 1
ATOM 2046 C C . ALA A 1 260 ? -15.854 -14.155 -3.937 1.00 26.92 260 ALA A C 1
ATOM 2048 O O . ALA A 1 260 ? -15.946 -15.254 -4.485 1.00 26.92 260 ALA A O 1
ATOM 2049 N N . GLY A 1 261 ? -14.866 -13.298 -4.201 1.00 25.69 261 GLY A N 1
ATOM 2050 C CA . GLY A 1 261 ? -13.677 -13.671 -4.957 1.00 25.69 261 GLY A CA 1
ATOM 2051 C C . GLY A 1 261 ? -12.978 -14.848 -4.281 1.00 25.69 261 GLY A C 1
ATOM 2052 O O . GLY A 1 261 ? -12.795 -14.855 -3.065 1.00 25.69 261 GLY A O 1
ATOM 2053 N N . ALA A 1 262 ? -12.632 -15.853 -5.079 1.00 26.11 262 ALA A N 1
ATOM 2054 C CA . ALA A 1 262 ? -11.965 -17.061 -4.631 1.00 26.11 262 ALA A CA 1
ATOM 2055 C C . ALA A 1 262 ? -10.631 -16.738 -3.935 1.00 26.11 262 ALA A C 1
ATOM 2057 O O . ALA A 1 262 ? -9.679 -16.307 -4.576 1.00 26.11 262 ALA A O 1
ATOM 2058 N N . PHE A 1 263 ? -10.562 -17.007 -2.634 1.00 28.89 263 PHE A N 1
ATOM 2059 C CA . PHE A 1 263 ? -9.329 -17.292 -1.908 1.00 28.89 263 PHE A CA 1
ATOM 2060 C C . PHE A 1 263 ? -9.611 -18.492 -1.001 1.00 28.89 263 PHE A C 1
ATOM 2062 O O . PHE A 1 263 ? -10.656 -18.556 -0.360 1.00 28.89 263 PHE A O 1
ATOM 2069 N N . PHE A 1 264 ? -8.711 -19.473 -1.037 1.00 25.62 264 PHE A N 1
ATOM 2070 C CA . PHE A 1 264 ? -8.838 -20.775 -0.384 1.00 25.62 264 PHE A CA 1
ATOM 2071 C C . PHE A 1 264 ? -9.276 -20.664 1.085 1.00 25.62 264 PHE A C 1
ATOM 2073 O O . PHE A 1 264 ? -8.547 -20.141 1.924 1.00 25.62 264 PHE A O 1
ATOM 2080 N N . GLU A 1 265 ? -10.443 -21.224 1.398 1.00 24.98 265 GLU A N 1
ATOM 2081 C CA . GLU A 1 265 ? -10.825 -21.587 2.759 1.00 24.98 265 GLU A CA 1
ATOM 2082 C C . GLU A 1 265 ? -10.137 -22.928 3.062 1.00 24.98 265 GLU A C 1
ATOM 2084 O O . GLU A 1 265 ? -10.622 -23.998 2.690 1.00 24.98 265 GLU A O 1
ATOM 2089 N N . ALA A 1 266 ? -8.933 -22.870 3.636 1.00 29.41 266 ALA A N 1
ATOM 2090 C CA . ALA A 1 266 ? -8.260 -24.061 4.145 1.00 29.41 266 ALA A CA 1
ATOM 2091 C C . ALA A 1 266 ? -9.064 -24.592 5.338 1.00 29.41 266 ALA A C 1
ATOM 2093 O O . ALA A 1 266 ? -9.405 -23.837 6.256 1.00 29.41 266 ALA A O 1
ATOM 2094 N N . ARG A 1 267 ? -9.399 -25.885 5.320 1.00 31.61 267 ARG A N 1
ATOM 2095 C CA . ARG A 1 267 ? -10.092 -26.518 6.444 1.00 31.61 267 ARG A CA 1
ATOM 2096 C C . ARG A 1 267 ? -9.138 -26.576 7.644 1.00 31.61 267 ARG A C 1
ATOM 2098 O O . ARG A 1 267 ? -7.926 -26.627 7.450 1.00 31.61 267 ARG A O 1
ATOM 2105 N N . PRO A 1 268 ? -9.649 -26.610 8.888 1.00 35.88 268 PRO A N 1
ATOM 2106 C CA . PRO A 1 268 ? -8.815 -26.704 10.092 1.00 35.88 268 PRO A CA 1
ATOM 2107 C C . PRO A 1 268 ? -7.792 -27.854 10.062 1.00 35.88 268 PRO A C 1
ATOM 2109 O O . PRO A 1 268 ? -6.727 -27.744 10.663 1.00 35.88 268 PRO A O 1
ATOM 2112 N N . ASP A 1 269 ? -8.084 -28.918 9.312 1.00 36.88 269 ASP A N 1
ATOM 2113 C CA . ASP A 1 269 ? -7.219 -30.091 9.161 1.00 36.88 269 ASP A CA 1
ATOM 2114 C C . ASP A 1 269 ? -5.986 -29.832 8.261 1.00 36.88 269 ASP A C 1
ATOM 2116 O O . ASP A 1 269 ? -4.964 -30.504 8.402 1.00 36.88 269 ASP A O 1
ATOM 2120 N N . ASP A 1 270 ? -6.027 -28.810 7.395 1.00 39.75 270 ASP A N 1
ATOM 2121 C CA . ASP A 1 270 ? -4.925 -28.444 6.488 1.00 39.75 270 ASP A CA 1
ATOM 2122 C C . ASP A 1 270 ? -3.799 -27.689 7.221 1.00 39.75 270 ASP A C 1
ATOM 2124 O O . ASP A 1 270 ? -2.633 -27.743 6.822 1.00 39.75 270 ASP A O 1
ATOM 2128 N N . ALA A 1 271 ? -4.119 -27.022 8.337 1.00 39.84 271 ALA A N 1
ATOM 2129 C CA . ALA A 1 271 ? -3.135 -26.330 9.169 1.00 39.84 271 ALA A CA 1
ATOM 2130 C C . ALA A 1 271 ? -2.173 -27.313 9.857 1.00 39.84 271 ALA A C 1
ATOM 2132 O O . ALA A 1 271 ? -0.980 -27.031 9.974 1.00 39.84 271 ALA A O 1
ATOM 2133 N N . LEU A 1 272 ? -2.669 -28.492 10.252 1.00 37.59 272 LEU A N 1
ATOM 2134 C CA . LEU A 1 272 ? -1.850 -29.542 10.857 1.00 37.59 272 LEU A CA 1
ATOM 2135 C C . LEU A 1 272 ? -0.934 -30.205 9.818 1.00 37.59 272 LEU A C 1
ATOM 2137 O O . LEU A 1 272 ? 0.232 -30.466 10.104 1.00 37.59 272 LEU A O 1
ATOM 2141 N N . ALA A 1 273 ? -1.430 -30.411 8.594 1.00 37.47 273 ALA A N 1
ATOM 2142 C CA . ALA A 1 273 ? -0.630 -30.934 7.487 1.00 37.47 273 ALA A CA 1
ATOM 2143 C C . ALA A 1 273 ? 0.492 -29.964 7.072 1.00 37.47 273 ALA A C 1
ATOM 2145 O O . ALA A 1 273 ? 1.612 -30.393 6.799 1.00 37.47 273 ALA A O 1
ATOM 2146 N N . PHE A 1 274 ? 0.222 -28.654 7.085 1.00 36.53 274 PHE A N 1
ATOM 2147 C CA . PHE A 1 274 ? 1.236 -27.634 6.811 1.00 36.53 274 PHE A CA 1
ATOM 2148 C C . PHE A 1 274 ? 2.286 -27.546 7.928 1.00 36.53 274 PHE A C 1
ATOM 2150 O O . PHE A 1 274 ? 3.475 -27.418 7.646 1.00 36.53 274 PHE A O 1
ATOM 2157 N N . GLN A 1 275 ? 1.872 -27.665 9.192 1.00 35.97 275 GLN A N 1
ATOM 2158 C CA . GLN A 1 275 ? 2.791 -27.649 10.331 1.00 35.97 275 GLN A CA 1
ATOM 2159 C C . GLN A 1 275 ? 3.718 -28.878 10.344 1.00 35.97 275 GLN A C 1
ATOM 2161 O O . GLN A 1 275 ? 4.920 -28.721 10.548 1.00 35.97 275 GLN A O 1
ATOM 2166 N N . LEU A 1 276 ? 3.200 -30.065 10.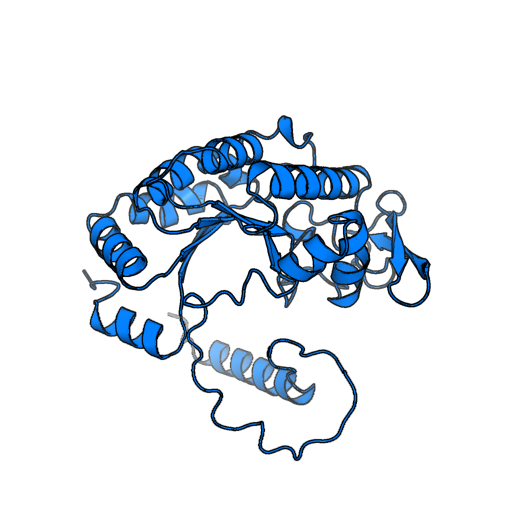010 1.00 38.88 276 LEU A N 1
ATOM 2167 C CA . LEU A 1 276 ? 3.999 -31.290 9.868 1.00 38.88 276 LEU A CA 1
ATOM 2168 C C . LEU A 1 276 ? 4.993 -31.216 8.695 1.00 38.88 276 LEU A C 1
ATOM 2170 O O . LEU A 1 276 ? 6.139 -31.632 8.836 1.00 38.88 276 LEU A O 1
ATOM 2174 N N . ALA A 1 277 ? 4.598 -30.619 7.566 1.00 37.75 277 ALA A N 1
ATOM 2175 C CA . ALA A 1 277 ? 5.492 -30.432 6.420 1.00 37.75 277 ALA A CA 1
ATOM 2176 C C . ALA A 1 277 ? 6.642 -29.445 6.710 1.00 37.75 277 ALA A C 1
ATOM 2178 O O . ALA A 1 277 ? 7.738 -29.583 6.165 1.00 37.75 277 ALA A O 1
ATOM 2179 N N . VAL A 1 278 ? 6.413 -28.452 7.576 1.00 40.59 278 VAL A N 1
ATOM 2180 C CA . VAL A 1 278 ? 7.450 -27.510 8.030 1.00 40.59 278 VAL A CA 1
ATOM 2181 C C . VAL A 1 278 ? 8.406 -28.164 9.037 1.00 40.59 278 VAL A C 1
ATOM 2183 O O . VAL A 1 278 ? 9.595 -27.848 9.036 1.00 40.59 278 VAL A O 1
ATOM 2186 N N . GLU A 1 279 ? 7.925 -29.088 9.870 1.00 39.66 279 GLU A N 1
ATOM 2187 C CA . GLU A 1 279 ? 8.766 -29.851 10.802 1.00 39.66 279 GLU A CA 1
ATOM 2188 C C . GLU A 1 279 ? 9.658 -30.868 10.066 1.00 39.66 279 GLU A C 1
ATOM 2190 O O . GLU A 1 279 ? 10.868 -30.870 10.286 1.00 39.66 279 GLU A O 1
ATOM 2195 N N . GLU A 1 280 ? 9.124 -31.622 9.097 1.00 43.50 280 GLU A N 1
ATOM 2196 C CA . GLU A 1 280 ? 9.923 -32.551 8.273 1.00 43.50 280 GLU A CA 1
ATOM 2197 C C . GLU A 1 280 ? 10.988 -31.838 7.419 1.00 43.50 280 GLU A C 1
ATOM 2199 O O . GLU A 1 280 ? 12.073 -32.376 7.191 1.00 43.50 280 GLU A O 1
ATOM 2204 N N . ALA A 1 281 ? 10.722 -30.606 6.973 1.00 42.31 281 ALA A N 1
ATOM 2205 C CA . ALA A 1 281 ? 11.692 -29.815 6.216 1.00 42.31 281 ALA A CA 1
ATOM 2206 C C . ALA A 1 281 ? 12.859 -29.292 7.080 1.00 42.31 281 ALA A C 1
ATOM 2208 O O . ALA A 1 281 ? 13.953 -29.075 6.555 1.00 42.31 281 ALA A O 1
ATOM 2209 N N . ASN A 1 282 ? 12.655 -29.109 8.389 1.00 41.59 282 ASN A N 1
ATOM 2210 C CA . ASN A 1 282 ? 13.702 -28.650 9.307 1.00 41.59 282 ASN A CA 1
ATOM 2211 C C . ASN A 1 282 ? 14.652 -29.777 9.744 1.00 41.59 282 ASN A C 1
ATOM 2213 O O . ASN A 1 282 ? 15.827 -29.507 9.987 1.00 41.59 282 ASN A O 1
ATOM 2217 N N . ASP A 1 283 ? 14.191 -31.030 9.764 1.00 41.59 283 ASP A N 1
ATOM 2218 C CA . ASP A 1 283 ? 15.034 -32.197 10.069 1.00 41.59 283 ASP A CA 1
ATOM 2219 C C . ASP A 1 283 ? 15.924 -32.633 8.887 1.00 41.59 283 ASP A C 1
ATOM 2221 O O . ASP A 1 283 ? 16.867 -33.410 9.055 1.00 41.59 283 ASP A O 1
ATOM 2225 N N . ALA A 1 284 ? 15.673 -32.107 7.683 1.00 40.25 284 ALA A N 1
ATOM 2226 C CA . ALA A 1 284 ? 16.396 -32.463 6.461 1.00 40.25 284 ALA A CA 1
ATOM 2227 C C . ALA A 1 284 ? 17.615 -31.570 6.147 1.00 40.25 284 ALA A C 1
ATOM 2229 O O . ALA A 1 284 ? 18.234 -31.739 5.094 1.00 40.25 284 ALA A O 1
ATOM 2230 N N . ILE A 1 285 ? 17.992 -30.635 7.030 1.00 36.19 285 ILE A N 1
ATOM 2231 C CA . ILE A 1 285 ? 19.198 -29.809 6.864 1.00 36.19 285 ILE A CA 1
ATOM 2232 C C . ILE A 1 285 ? 20.355 -30.452 7.649 1.00 36.19 285 ILE A C 1
ATOM 2234 O O . ILE A 1 285 ? 20.392 -30.342 8.877 1.00 36.19 285 ILE A O 1
ATOM 2238 N N . PRO A 1 286 ? 21.339 -31.102 6.997 1.00 33.25 286 PRO A N 1
ATOM 2239 C CA . PRO A 1 286 ? 22.531 -31.539 7.702 1.00 33.25 286 PRO A CA 1
ATOM 2240 C C . PRO A 1 286 ? 23.354 -30.306 8.082 1.00 33.25 286 PRO A C 1
ATOM 2242 O O . PRO A 1 286 ? 23.780 -29.544 7.214 1.00 33.25 286 PRO A O 1
ATOM 2245 N N . MET A 1 287 ? 23.585 -30.119 9.383 1.00 38.44 287 MET A N 1
ATOM 2246 C CA . MET A 1 287 ? 24.568 -29.152 9.865 1.00 38.44 287 MET A CA 1
ATOM 2247 C C . MET A 1 287 ? 25.962 -29.557 9.375 1.00 38.44 287 MET A C 1
ATOM 2249 O O . MET A 1 287 ? 26.497 -30.575 9.812 1.00 38.44 287 MET A O 1
ATOM 2253 N N . ASN A 1 288 ? 26.528 -28.740 8.488 1.00 36.28 288 ASN A N 1
ATOM 2254 C CA . ASN A 1 288 ? 27.963 -28.576 8.261 1.00 36.28 288 ASN A CA 1
ATOM 2255 C C . ASN A 1 288 ? 28.242 -27.117 7.900 1.00 36.28 288 ASN A C 1
ATOM 2257 O O . ASN A 1 288 ? 27.599 -26.622 6.948 1.00 36.28 288 ASN A O 1
#

Foldseek 3Di:
DPPPDDPVRVVVCVLVWAAEEEDEDQALVSCVVPPVCCLVDPCNLVVLVVNVVQLGEYEYHYAQRNLLCLLVVLVSRQVSLHAYEQEALVLFALVDAQVRGPSSVSLLVSLPDDPSTHAYAYEHEDLCSNPVQAQQFACVFFDVVNADPQQWDWFQQPPPRDTGTGGGHPSSLVRLLVSLVVCCVRRNLLRYAYDYPPVSVPTTRRDPRSSVSSLCSNPVDPVSSVNRHPVSCPDPSSGPPPPPPDPDPDDDDDDDDDPDDDDDPDDPVVVVVVVVVVVVVVVPDDDD

Mean predicted aligned error: 10.61 Å

Solvent-accessible surface area (backbone atoms only — not comparable to full-atom values): 16049 Å² total; per-residue (Å²): 131,83,75,90,75,56,71,68,59,54,51,52,41,45,75,78,64,54,46,61,53,70,50,69,17,84,28,42,70,40,28,63,70,61,42,50,55,48,69,72,33,90,58,34,66,58,54,41,50,51,34,46,76,66,59,19,32,39,36,40,42,48,25,61,74,23,21,84,44,40,51,61,54,48,57,57,47,23,74,52,46,25,37,35,36,31,40,34,67,51,15,47,59,57,89,48,57,62,89,69,27,68,31,46,48,29,52,55,56,52,37,65,52,62,82,76,43,18,50,45,27,41,24,51,32,37,53,36,72,39,38,73,39,26,49,43,8,46,60,90,49,26,54,73,92,45,38,50,84,82,21,47,36,81,38,48,37,75,97,74,68,50,73,40,64,24,15,19,34,58,65,44,50,50,41,51,30,53,43,39,49,51,44,36,69,53,48,31,55,77,31,29,32,55,46,75,60,76,89,37,84,95,50,59,44,52,44,71,65,44,59,58,30,45,42,55,67,36,38,65,53,63,72,55,37,51,29,20,69,49,54,41,74,60,38,90,69,58,47,70,82,66,76,74,77,77,89,74,93,68,82,97,78,79,79,99,68,83,87,72,79,93,67,87,82,74,54,82,71,50,57,56,55,51,53,50,56,54,52,60,59,61,74,69,60,81,92,127

Secondary structure (DSSP, 8-state):
---S--HHHHHHHHHTT--EEEEEESSHHHIIIIIHHHHTSTTHHHHHHHHHHTT-EEEEEE-GGGGGGHHHHHHHHHTTTS-EEEPGGG---TTS-TTT-HHHHHHHHHHTPPTTSPPEEEEEE-HHHH-TT-----TTTS-TTT--GGGEEEEEPTTT-PEEEEE--HHHHHHHHHHHHHHHHHH-GGGEEEE--TT-TT-TT--HHHHHHHHHHH---HHHHHIIIIITTT-BTTB-----TTS----S---------------HHHHHHHHHHHHHHHHT----

Sequence (288 aa):
LLSDYDEETLLYYHQVGVRGLRFKATSLEKYDTLVAPRLNSTEFPRIAAFVKANDWHWGVQLASTARVKWAEILYILQNTTSPTTIDMFGRPDPLLGALEDNGTLAILNASRQPEPAGKIWVELGGPFRVDPRCTYSEPEAAFYTVCLPQDRVKVPRRGTGELRSLCCPPKTHNLLIELAEIYVDAVGEDFVIWGTDWPFISDVGVTIQALLDVMPLWVPNVTVREKILGLNPVRNGTVGVSPLFPLLDLPPALPSFFIAGAFFEARPDDALAFQLAVEEANDAIPMN

InterPro domains:
  IPR032466 Metal-dependent hydrolase [SSF51556] (6-235)
  IPR052358 Aromatic Compound Degradation Hydrolases [PTHR35563] (177-235)

Organism: Noctiluca scintillans (NCBI:txid2966)

Radius of gyration: 20.64 Å; Cα contacts (8 Å, |Δi|>4): 426; chains: 1; bounding box: 60×48×50 Å

Nearest PDB structures (foldseek):
  4do7-assembly2_B  TM=7.770E-01  e=8.398E-06  Burkholderia multivorans ATCC 17616
  3s6o-assembly1_D  TM=3.302E-01  e=3.737E+00  Burkholderia pseudomallei